Protein AF-A0A7Z7NGF7-F1 (afdb_monomer_lite)

Organism: Xanthomonas campestris pv. phaseoli (NCBI:txid317013)

Radius of gyration: 27.34 Å; chains: 1; bounding box: 105×39×73 Å

Foldseek 3Di:
DVVQLVVCPLQFFDAPQAHHPLQSVQVVCVVVVHDRDDCPDPVDPNDHNHPDHGDRPDDHPDPPRGRDDDDPDDPDDADPPVLVVVLCVDQQLVLQLVQVVVCPVVVVLADDPQLSSLQSLQRLLQQLVDVVRPPHFNHWAADPPQQKIKGWDADVPHNVPIDITIDRSVVSSSDHSRVSSVSSVVSVVVVPDDPPDPPPDPPDDDDDDDDDDD

Structure (mmCIF, N/CA/C/O backbone):
data_AF-A0A7Z7NGF7-F1
#
_entry.id   AF-A0A7Z7NGF7-F1
#
loop_
_atom_site.group_PDB
_atom_site.id
_atom_site.type_symbol
_atom_site.label_atom_id
_atom_site.label_alt_id
_atom_site.label_comp_id
_atom_site.label_asym_id
_atom_site.label_entity_id
_atom_site.label_seq_id
_atom_site.pdbx_PDB_ins_code
_atom_site.Cartn_x
_atom_site.Cartn_y
_atom_site.Cartn_z
_atom_site.occupancy
_atom_site.B_iso_or_equiv
_atom_site.auth_seq_id
_atom_site.auth_comp_id
_atom_site.auth_asym_id
_atom_site.auth_atom_id
_atom_site.pdbx_PDB_model_num
ATOM 1 N N . MET A 1 1 ? -24.576 -11.422 11.015 1.00 80.56 1 MET A N 1
ATOM 2 C CA . MET A 1 1 ? -23.750 -10.385 11.676 1.00 80.56 1 MET A CA 1
ATOM 3 C C . MET A 1 1 ? -22.534 -9.989 10.840 1.00 80.56 1 MET A C 1
ATOM 5 O O . MET A 1 1 ? -22.497 -8.844 10.432 1.00 80.56 1 MET A O 1
ATOM 9 N N . VAL A 1 2 ? -21.603 -10.889 10.480 1.00 84.69 2 VAL A N 1
ATOM 10 C CA . VAL A 1 2 ? -20.389 -10.520 9.699 1.00 84.69 2 VAL A CA 1
ATOM 11 C C . VAL A 1 2 ? -20.699 -9.844 8.356 1.00 84.69 2 VAL A C 1
ATOM 13 O O . VAL A 1 2 ? -20.174 -8.773 8.080 1.00 84.69 2 VAL A O 1
ATOM 16 N N . ALA A 1 3 ? -21.574 -10.429 7.531 1.00 81.50 3 ALA A N 1
ATOM 17 C CA . ALA A 1 3 ? -21.960 -9.828 6.247 1.00 81.50 3 ALA A CA 1
ATOM 18 C C . ALA A 1 3 ? -22.656 -8.464 6.418 1.00 81.50 3 ALA A C 1
ATOM 20 O O . ALA A 1 3 ? -22.447 -7.554 5.625 1.00 81.50 3 ALA A O 1
ATOM 21 N N . ASN A 1 4 ? -23.437 -8.317 7.491 1.00 83.12 4 ASN A N 1
ATOM 22 C CA . ASN A 1 4 ? -24.105 -7.069 7.835 1.00 83.12 4 ASN A CA 1
ATOM 23 C C . ASN A 1 4 ? -23.075 -5.989 8.228 1.00 83.12 4 ASN A C 1
ATOM 25 O O . ASN A 1 4 ? -23.088 -4.905 7.653 1.00 83.12 4 ASN A O 1
ATOM 29 N N . ALA A 1 5 ? -22.121 -6.321 9.101 1.00 83.94 5 ALA A N 1
ATOM 30 C CA . ALA A 1 5 ? -21.023 -5.427 9.460 1.00 83.94 5 ALA A CA 1
ATOM 31 C C . ALA A 1 5 ? -20.218 -4.995 8.223 1.00 83.94 5 ALA A C 1
ATOM 33 O O . ALA A 1 5 ? -20.007 -3.808 8.019 1.00 83.94 5 ALA A O 1
ATOM 34 N N . ARG A 1 6 ? -19.869 -5.943 7.339 1.00 82.56 6 ARG A N 1
ATOM 35 C CA . ARG A 1 6 ? -19.170 -5.648 6.075 1.00 82.56 6 ARG A CA 1
ATOM 36 C C . ARG A 1 6 ? -19.960 -4.726 5.146 1.00 82.56 6 ARG A C 1
ATOM 38 O O . ARG A 1 6 ? -19.364 -3.898 4.483 1.00 82.56 6 ARG A O 1
ATOM 45 N N . SER A 1 7 ? -21.288 -4.844 5.097 1.00 82.94 7 SER A N 1
ATOM 46 C CA . SER A 1 7 ? -22.124 -3.963 4.262 1.00 82.94 7 SER A CA 1
ATOM 47 C C . SER A 1 7 ? -22.203 -2.515 4.760 1.00 82.94 7 SER A C 1
ATOM 49 O O . SER A 1 7 ? -22.640 -1.636 4.022 1.00 82.94 7 SER A O 1
ATOM 51 N N . LYS A 1 8 ? -21.824 -2.280 6.021 1.00 83.50 8 LYS A N 1
ATOM 52 C CA . LYS A 1 8 ? -21.800 -0.965 6.674 1.00 83.50 8 LYS A CA 1
ATOM 53 C C . LYS A 1 8 ? -20.385 -0.399 6.799 1.00 83.50 8 LYS A C 1
ATOM 55 O O . LYS A 1 8 ? -20.232 0.736 7.245 1.00 83.50 8 LYS A O 1
ATOM 60 N N . ASP A 1 9 ? -19.383 -1.197 6.447 1.00 77.50 9 ASP A N 1
ATOM 61 C CA . ASP A 1 9 ? -17.986 -0.794 6.460 1.00 77.50 9 ASP A CA 1
ATOM 62 C C . ASP A 1 9 ? -17.774 0.366 5.482 1.00 77.50 9 ASP A C 1
ATOM 64 O O . ASP A 1 9 ? -18.3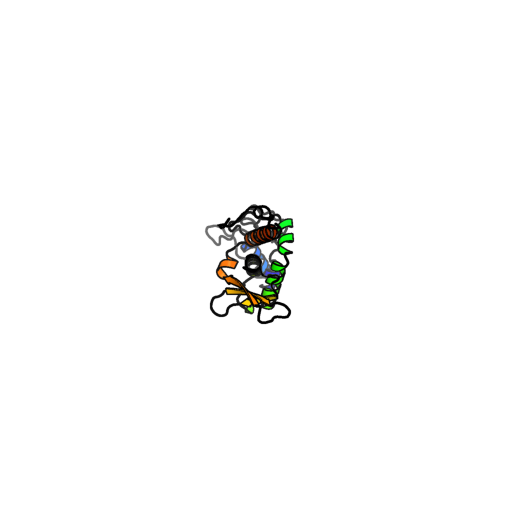51 0.363 4.394 1.00 77.50 9 ASP A O 1
ATOM 68 N N . ASP A 1 10 ? -17.014 1.378 5.904 1.00 73.44 10 ASP A N 1
ATOM 69 C CA . ASP A 1 10 ? -16.693 2.592 5.125 1.00 73.44 10 ASP A CA 1
ATOM 70 C C . ASP A 1 10 ? -17.908 3.372 4.563 1.00 73.44 10 ASP A C 1
ATOM 72 O O . ASP A 1 10 ? -17.780 4.224 3.683 1.00 73.44 10 ASP A O 1
ATOM 76 N N . LYS A 1 11 ? -19.114 3.075 5.066 1.00 81.12 11 LYS A N 1
ATOM 77 C CA . LYS A 1 11 ? -20.367 3.720 4.659 1.00 81.12 11 LYS A CA 1
ATOM 78 C C . LYS A 1 11 ? -20.778 4.857 5.592 1.00 81.12 11 LYS A C 1
ATOM 80 O O . LYS A 1 11 ? -21.449 5.787 5.149 1.00 81.12 11 LYS A O 1
ATOM 85 N N . TYR A 1 12 ? -20.355 4.839 6.851 1.00 84.81 12 TYR A N 1
ATOM 86 C CA . TYR A 1 12 ? -20.777 5.812 7.859 1.00 84.81 12 TYR A CA 1
ATOM 87 C C . TYR A 1 12 ? -19.576 6.566 8.455 1.00 84.81 12 TYR A C 1
ATOM 89 O O . TYR A 1 12 ? -18.654 5.918 8.957 1.00 84.81 12 TYR A O 1
ATOM 97 N N . PRO A 1 13 ? -19.581 7.916 8.466 1.00 83.44 13 PRO A N 1
ATOM 98 C CA . PRO A 1 13 ? -18.491 8.708 9.035 1.00 83.44 13 PRO A CA 1
ATOM 99 C C . PRO A 1 13 ? -18.254 8.401 10.520 1.00 83.44 13 PRO A C 1
ATOM 101 O O . PRO A 1 13 ? -19.202 8.313 11.296 1.00 83.44 13 PRO A O 1
ATOM 104 N N . TYR A 1 14 ? -16.998 8.279 10.945 1.00 82.94 14 TYR A N 1
ATOM 105 C CA . TYR A 1 14 ? -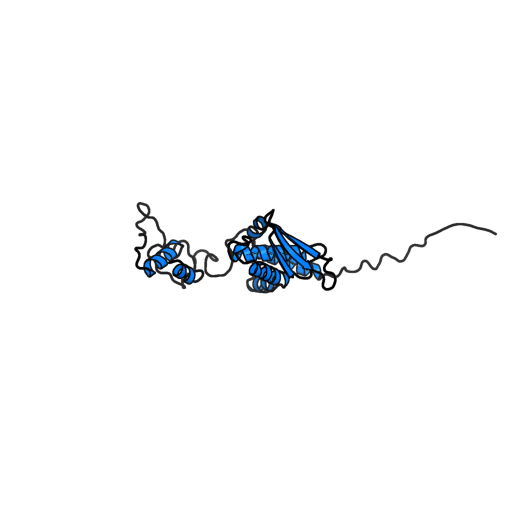16.662 8.057 12.350 1.00 82.94 14 TYR A CA 1
ATOM 106 C C . TYR A 1 14 ? -16.555 9.383 13.107 1.00 82.94 14 TYR A C 1
ATOM 108 O O . TYR A 1 14 ? -15.814 10.283 12.709 1.00 82.94 14 TYR A O 1
ATOM 116 N N . ASP A 1 15 ? -17.216 9.459 14.256 1.00 83.69 15 ASP A N 1
ATOM 117 C CA . ASP A 1 15 ? -17.067 10.514 15.247 1.00 83.69 15 ASP A CA 1
ATOM 118 C C .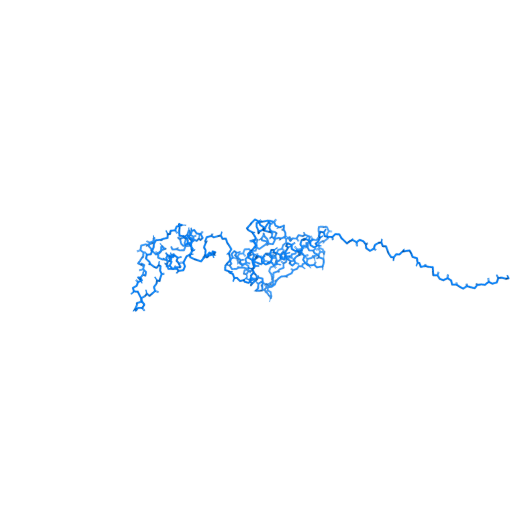 ASP A 1 15 ? -16.903 9.890 16.649 1.00 83.69 15 ASP A C 1
ATOM 120 O O . ASP A 1 15 ? -17.781 9.140 17.088 1.00 83.69 15 ASP A O 1
ATOM 124 N N . PRO A 1 16 ? -15.824 10.199 17.397 1.00 79.38 16 PRO A N 1
ATOM 125 C CA . PRO A 1 16 ? -15.569 9.593 18.706 1.00 79.38 16 PRO A CA 1
ATOM 126 C C . PRO A 1 16 ? -16.711 9.753 19.721 1.00 79.38 16 PRO A C 1
ATOM 128 O O . PRO A 1 16 ? -16.882 8.899 20.594 1.00 79.38 16 PRO A O 1
ATOM 131 N N . LEU A 1 17 ? -17.477 10.842 19.623 1.00 80.69 17 LEU A N 1
ATOM 132 C CA . LEU A 1 17 ? -18.532 11.211 20.561 1.00 80.69 17 LEU A CA 1
ATOM 133 C C . LEU A 1 17 ? -19.925 10.827 20.053 1.00 80.69 17 LEU A C 1
ATOM 135 O O . LEU A 1 17 ? -20.799 10.493 20.857 1.00 80.69 17 LEU A O 1
ATOM 139 N N . LEU A 1 18 ? -20.149 10.908 18.741 1.00 84.94 18 LEU A N 1
ATOM 140 C CA . LEU A 1 18 ? -21.473 10.799 18.134 1.00 84.94 18 LEU A CA 1
ATOM 141 C C . LEU A 1 18 ? -21.718 9.474 17.410 1.00 84.94 18 LEU A C 1
ATOM 143 O O . LEU A 1 18 ? -22.860 9.015 17.439 1.00 84.94 18 LEU A O 1
ATOM 147 N N . GLN A 1 19 ? -20.697 8.884 16.781 1.00 89.50 19 GLN A N 1
ATOM 148 C CA . GLN A 1 19 ? -20.820 7.710 15.912 1.00 89.50 19 GLN A CA 1
ATOM 149 C C . GLN A 1 19 ? -19.500 6.928 15.862 1.00 89.50 19 GLN A C 1
ATOM 151 O O . GLN A 1 19 ? -18.641 7.178 15.020 1.00 89.50 19 GLN A O 1
ATOM 156 N N . ASN A 1 20 ? -19.328 5.977 16.778 1.00 86.12 20 ASN A N 1
ATOM 157 C CA . ASN A 1 20 ? -18.089 5.208 16.921 1.00 86.12 20 ASN A CA 1
ATOM 158 C C . ASN A 1 20 ? -18.346 3.694 16.791 1.00 86.12 20 ASN A C 1
ATOM 160 O O . ASN A 1 20 ? -19.412 3.261 16.344 1.00 86.12 20 ASN A O 1
ATOM 164 N N . SER A 1 21 ? -17.374 2.869 17.191 1.00 88.94 21 SER A N 1
ATOM 165 C CA . SER A 1 21 ? -17.494 1.407 17.130 1.00 88.94 21 SER A CA 1
ATOM 166 C C . SER A 1 21 ? -18.705 0.856 17.889 1.00 88.94 21 SER A C 1
ATOM 168 O O . SER A 1 21 ? -19.253 -0.162 17.475 1.00 88.94 21 SER A O 1
ATOM 170 N N . ASN A 1 22 ? -19.155 1.525 18.956 1.00 90.00 22 ASN A N 1
ATOM 171 C CA . ASN A 1 22 ? -20.349 1.131 19.702 1.00 90.00 22 ASN A CA 1
ATOM 172 C C . ASN A 1 22 ? -21.609 1.329 18.852 1.00 90.00 22 ASN A C 1
ATOM 174 O O . ASN A 1 22 ? -22.417 0.417 18.746 1.00 90.00 22 ASN A O 1
ATOM 178 N N . THR A 1 23 ? -21.742 2.465 18.160 1.00 90.94 23 THR A N 1
ATOM 179 C CA . THR A 1 23 ? -22.883 2.729 17.264 1.00 90.94 23 THR A CA 1
ATOM 180 C C . THR A 1 23 ? -22.954 1.718 16.117 1.00 90.94 23 THR A C 1
ATOM 182 O O . THR A 1 23 ? -24.034 1.245 15.759 1.00 90.94 23 THR A O 1
ATOM 185 N N . LEU A 1 24 ? -21.798 1.346 15.554 1.00 90.75 24 LEU A N 1
ATOM 186 C CA . LEU A 1 24 ? -21.723 0.317 14.518 1.00 90.75 24 LEU A CA 1
ATOM 187 C C . LEU A 1 24 ? -22.125 -1.058 15.067 1.00 90.75 24 LEU A C 1
ATOM 189 O O . LEU A 1 24 ? -22.957 -1.731 14.458 1.00 90.75 24 LEU A O 1
ATOM 193 N N . ALA A 1 25 ? -21.571 -1.468 16.211 1.00 90.38 25 ALA A N 1
ATOM 194 C CA . ALA A 1 25 ? -21.896 -2.743 16.847 1.00 90.38 25 ALA A CA 1
ATOM 195 C C . ALA A 1 25 ? -23.395 -2.850 17.165 1.00 90.38 25 ALA A C 1
ATOM 197 O O . ALA A 1 25 ? -24.026 -3.852 16.827 1.00 90.38 25 ALA A O 1
ATOM 198 N N . ASP A 1 26 ? -23.977 -1.784 17.708 1.00 92.19 26 ASP A N 1
ATOM 199 C CA . ASP A 1 26 ? -25.397 -1.692 18.035 1.00 92.19 26 ASP A CA 1
ATOM 200 C C . ASP A 1 26 ? -26.278 -1.838 16.797 1.00 92.19 26 ASP A C 1
ATOM 202 O O . ASP A 1 26 ? -27.251 -2.587 16.816 1.00 92.19 26 ASP A O 1
ATOM 206 N N . SER A 1 27 ? -25.899 -1.211 15.679 1.00 93.12 27 SER A N 1
ATOM 207 C CA . SER A 1 27 ? -26.625 -1.375 14.414 1.00 93.12 27 SER A CA 1
ATOM 208 C C . SER A 1 27 ? -26.625 -2.829 13.927 1.00 93.12 27 SER A C 1
ATOM 210 O O . SER A 1 27 ? -27.643 -3.333 13.457 1.00 93.12 27 SER A O 1
ATOM 212 N N . VAL A 1 28 ? -25.498 -3.534 14.081 1.00 93.31 28 VAL A N 1
ATOM 213 C CA . VAL A 1 28 ? -25.366 -4.933 13.659 1.00 93.31 28 VAL A CA 1
ATOM 214 C C . VAL A 1 28 ? -26.187 -5.848 14.564 1.00 93.31 28 VAL A C 1
ATOM 216 O O . VAL A 1 28 ? -26.767 -6.806 14.054 1.00 93.31 28 VAL A O 1
ATOM 219 N N . LEU A 1 29 ? -26.242 -5.567 15.872 1.00 92.00 29 LEU A N 1
ATOM 220 C CA . LEU A 1 29 ? -27.066 -6.291 16.846 1.00 92.00 29 LEU A CA 1
ATOM 221 C C . LEU A 1 29 ? -28.559 -6.056 16.602 1.00 92.00 29 LEU A C 1
ATOM 223 O O . LEU A 1 29 ? -29.328 -7.017 16.529 1.00 92.00 29 LEU A O 1
ATOM 227 N N . ARG A 1 30 ? -28.957 -4.799 16.398 1.00 93.12 30 ARG A N 1
ATOM 228 C CA . ARG A 1 30 ? -30.342 -4.406 16.133 1.00 93.12 30 ARG A CA 1
ATOM 229 C C . ARG A 1 30 ? -30.894 -5.082 14.883 1.00 93.12 30 ARG A C 1
ATOM 231 O O . ARG A 1 30 ? -31.992 -5.631 14.918 1.00 93.12 30 ARG A O 1
ATOM 238 N N . ASP A 1 31 ? -30.109 -5.124 13.811 1.00 91.56 31 ASP A N 1
ATOM 239 C CA . ASP A 1 31 ? -30.514 -5.738 12.542 1.00 91.56 31 ASP A CA 1
ATOM 240 C C . ASP A 1 31 ? -30.749 -7.252 12.629 1.00 91.56 31 ASP A C 1
ATOM 242 O O . ASP A 1 31 ? -31.410 -7.829 11.766 1.00 91.56 31 ASP A O 1
ATOM 246 N N . VAL A 1 32 ? -30.200 -7.915 13.650 1.00 92.50 32 VAL A N 1
ATOM 247 C CA . VAL A 1 32 ? -30.434 -9.343 13.916 1.00 92.50 32 VAL A CA 1
ATOM 248 C C . VAL A 1 32 ? -31.377 -9.573 15.101 1.00 92.50 32 VAL A C 1
ATOM 250 O O . VAL A 1 32 ? -31.514 -10.707 15.555 1.00 92.50 32 VAL A O 1
ATOM 253 N N . GLY A 1 33 ? -32.030 -8.518 15.600 1.00 90.81 33 GLY A N 1
ATOM 254 C CA . GLY A 1 33 ? -32.979 -8.584 16.712 1.00 90.81 33 GLY A CA 1
ATOM 255 C C . GLY A 1 33 ? -32.342 -8.897 18.069 1.00 90.81 33 GLY A C 1
ATOM 256 O O . GLY A 1 33 ? -33.034 -9.372 18.967 1.00 90.81 33 GLY A O 1
ATOM 257 N N . LEU A 1 34 ? -31.034 -8.672 18.224 1.00 91.25 34 LEU A N 1
ATOM 258 C CA . LEU A 1 34 ? -30.334 -8.844 19.493 1.00 91.25 34 LEU A CA 1
ATOM 259 C C . LEU A 1 34 ? -30.367 -7.563 20.323 1.00 91.25 34 LEU A C 1
ATOM 261 O O . LEU A 1 34 ? -30.430 -6.454 19.797 1.00 91.25 34 LEU A O 1
ATOM 265 N N . GLN A 1 35 ? -30.309 -7.737 21.642 1.00 88.06 35 GLN A N 1
ATOM 266 C CA . GLN A 1 35 ? -30.315 -6.623 22.578 1.00 88.06 35 GLN A CA 1
ATOM 267 C C . GLN A 1 35 ? -29.005 -5.833 22.499 1.00 88.06 35 GLN A C 1
ATOM 269 O O . GLN A 1 35 ? -27.917 -6.395 22.618 1.00 88.06 35 GLN A O 1
ATOM 274 N N . GLU A 1 36 ? -29.137 -4.522 22.331 1.00 88.25 36 GLU A N 1
ATOM 275 C CA . GLU A 1 36 ? -28.023 -3.579 22.343 1.00 88.25 36 GLU A CA 1
ATOM 276 C C . GLU A 1 36 ? -27.523 -3.352 23.785 1.00 88.25 36 GLU A C 1
ATOM 278 O O . GLU A 1 36 ? -28.335 -3.324 24.724 1.00 88.25 36 GLU A O 1
ATOM 283 N N . PRO A 1 37 ? -26.206 -3.172 23.987 1.00 81.19 37 PRO A N 1
ATOM 284 C CA . PRO A 1 37 ? -25.658 -2.601 25.208 1.00 81.19 37 PRO A CA 1
ATOM 285 C C . PRO A 1 37 ? -26.379 -1.304 25.593 1.00 81.19 37 PRO A C 1
ATOM 287 O O . PRO A 1 37 ? -26.796 -0.517 24.748 1.00 81.19 37 PRO A O 1
ATOM 290 N N . LYS A 1 38 ? -26.536 -1.072 26.896 1.00 79.62 38 LYS A N 1
ATOM 291 C CA . LYS A 1 38 ? -27.072 0.194 27.402 1.00 79.62 38 LYS A CA 1
ATOM 292 C C . LYS A 1 38 ? -25.915 1.117 27.740 1.00 79.62 38 LYS A C 1
ATOM 294 O O . LYS A 1 38 ? -24.953 0.679 28.356 1.00 79.62 38 LYS A O 1
ATOM 299 N N . ASN A 1 39 ? -26.054 2.394 27.403 1.00 78.75 39 ASN A N 1
ATOM 300 C CA . ASN A 1 39 ? -25.223 3.446 27.972 1.00 78.75 39 ASN A CA 1
ATOM 301 C C . ASN A 1 39 ? -25.907 3.994 29.232 1.00 78.75 39 ASN A C 1
ATOM 303 O O . ASN A 1 39 ? -26.691 4.940 29.157 1.00 78.75 39 ASN A O 1
ATOM 307 N N . ASP A 1 40 ? -25.655 3.371 30.380 1.00 83.69 40 ASP A N 1
ATOM 308 C CA . ASP A 1 40 ? -26.227 3.735 31.687 1.00 83.69 40 ASP A CA 1
ATOM 309 C C . ASP A 1 40 ? -25.241 4.521 32.580 1.00 83.69 40 ASP A C 1
ATOM 311 O O . ASP A 1 40 ? -25.488 4.740 33.767 1.00 83.69 40 ASP A O 1
ATOM 315 N N . GLY A 1 41 ? -24.171 5.054 31.977 1.00 76.88 41 GLY A N 1
ATOM 316 C CA . GLY A 1 41 ? -23.287 6.055 32.577 1.00 76.88 41 GLY A CA 1
ATOM 317 C C . GLY A 1 41 ? -22.035 5.489 33.254 1.00 76.88 41 GLY A C 1
ATOM 318 O O . GLY A 1 41 ? -21.709 4.314 33.146 1.00 76.88 41 GLY A O 1
ATOM 319 N N . VAL A 1 42 ? -21.294 6.363 33.946 1.00 71.12 42 VAL A N 1
ATOM 320 C CA . VAL A 1 42 ? -19.954 6.059 34.504 1.00 71.12 42 VAL A CA 1
ATOM 321 C C . VAL A 1 42 ? -19.990 5.009 35.624 1.00 71.12 42 VAL A C 1
ATOM 323 O O . VAL A 1 42 ? -19.000 4.325 35.858 1.00 71.12 42 VAL A O 1
ATOM 326 N N . LEU A 1 43 ? -21.125 4.869 36.313 1.00 80.50 43 LEU A N 1
ATOM 327 C CA . LEU A 1 43 ? -21.329 3.860 37.360 1.00 80.50 43 LEU A CA 1
ATOM 328 C C . LEU A 1 43 ? -21.888 2.530 36.814 1.00 80.50 43 LEU A C 1
ATOM 330 O O . LEU A 1 43 ? -22.113 1.610 37.598 1.00 80.50 43 LEU A O 1
ATOM 334 N N . GLY A 1 44 ? -22.113 2.435 35.499 1.00 79.75 44 GLY A N 1
ATOM 335 C CA . GLY A 1 44 ? -22.592 1.244 34.800 1.00 79.75 44 GLY A CA 1
ATOM 336 C C . GLY A 1 44 ? -21.713 0.888 33.593 1.00 79.75 44 GLY A C 1
ATOM 337 O O . GLY A 1 44 ? -20.487 1.002 33.627 1.00 79.75 44 GLY A O 1
ATOM 338 N N . HIS A 1 45 ? -22.335 0.436 32.513 1.00 77.56 45 HIS A N 1
ATOM 339 C CA . HIS A 1 45 ? -21.737 0.221 31.205 1.00 77.56 45 HIS A CA 1
ATOM 340 C C . HIS A 1 45 ? -21.600 1.551 30.460 1.00 77.56 45 HIS A C 1
ATOM 342 O O . HIS A 1 45 ? -22.474 2.002 29.716 1.00 77.56 45 HIS A O 1
ATOM 348 N N . TRP A 1 46 ? -20.449 2.190 30.649 1.00 76.56 46 TRP A N 1
ATOM 349 C CA . TRP A 1 46 ? -20.106 3.379 29.889 1.00 76.56 46 TRP A CA 1
ATOM 350 C C . TRP A 1 46 ? -19.816 3.017 28.427 1.00 76.56 46 TRP A C 1
ATOM 352 O O . TRP A 1 46 ? -18.738 2.532 28.084 1.00 76.56 46 TRP A O 1
ATOM 362 N N . ALA A 1 47 ? -20.804 3.256 27.567 1.00 81.44 47 ALA A N 1
ATOM 363 C CA . ALA A 1 47 ? -20.748 2.981 26.137 1.00 81.44 47 ALA A CA 1
ATOM 364 C C . ALA A 1 47 ? -21.130 4.252 25.359 1.00 81.44 47 ALA A C 1
ATOM 366 O O . ALA A 1 47 ? -22.264 4.390 24.889 1.00 81.44 47 ALA A O 1
ATOM 367 N N . PRO A 1 48 ? -20.222 5.240 25.244 1.00 79.12 48 PRO A N 1
ATOM 368 C CA . PRO A 1 48 ? -20.512 6.461 24.502 1.00 79.12 48 PRO A CA 1
ATOM 369 C C . PRO A 1 48 ? -20.906 6.132 23.057 1.00 79.12 48 PRO A C 1
ATOM 371 O O . PRO A 1 48 ? -20.331 5.235 22.439 1.00 79.12 48 PRO A O 1
ATOM 374 N N . ALA A 1 49 ? -21.896 6.866 22.547 1.00 83.62 49 ALA A N 1
ATOM 375 C CA . ALA A 1 49 ? -22.542 6.673 21.244 1.00 83.62 49 ALA A CA 1
ATOM 376 C C . ALA A 1 49 ? -23.355 5.369 21.054 1.00 83.62 49 ALA A C 1
ATOM 378 O O . ALA A 1 49 ? -23.925 5.169 19.979 1.00 83.62 49 ALA A O 1
ATOM 379 N N . SER A 1 50 ? -23.482 4.528 22.085 1.00 86.38 50 SER A N 1
ATOM 380 C CA . SER A 1 50 ? -24.384 3.369 22.066 1.00 86.38 50 SER A CA 1
ATOM 381 C C . SER A 1 50 ? -25.867 3.788 22.079 1.00 86.38 50 SER A C 1
ATOM 383 O O . SER A 1 50 ? -26.219 4.854 22.596 1.00 86.38 50 SER A O 1
ATOM 385 N N . GLY A 1 51 ? -26.732 2.982 21.458 1.00 85.12 51 GLY A N 1
ATOM 386 C CA . GLY A 1 51 ? -28.169 3.210 21.278 1.00 85.12 51 GLY A CA 1
ATOM 387 C C . GLY A 1 51 ? -28.524 4.206 20.169 1.00 85.12 51 GLY A C 1
ATOM 388 O O . GLY A 1 51 ? -29.699 4.486 19.931 1.00 85.12 51 GLY A O 1
ATOM 389 N N . ARG A 1 52 ? -27.529 4.762 19.472 1.00 87.94 52 ARG A N 1
ATOM 390 C CA . ARG A 1 52 ? -27.745 5.695 18.357 1.00 87.94 52 ARG A CA 1
ATOM 391 C C . ARG A 1 52 ? -28.044 4.950 17.054 1.00 87.94 52 ARG A C 1
ATOM 393 O O . ARG A 1 52 ? -27.894 3.734 16.958 1.00 87.94 52 ARG A O 1
ATOM 400 N N . GLN A 1 53 ? -28.543 5.674 16.058 1.00 89.94 53 GLN A N 1
ATOM 401 C CA . GLN A 1 53 ? -28.677 5.172 14.689 1.00 89.94 53 GLN A CA 1
ATOM 402 C C . GLN A 1 53 ? -27.464 5.610 13.878 1.00 89.94 53 GLN A C 1
ATOM 404 O O . GLN A 1 53 ? -26.949 6.703 14.103 1.00 89.94 53 GLN A O 1
ATOM 409 N N . LEU A 1 54 ? -27.025 4.748 12.959 1.00 90.06 54 LEU A N 1
ATOM 410 C CA . LEU A 1 54 ? -26.012 5.121 11.985 1.00 90.06 54 LEU A CA 1
ATOM 411 C C . LEU A 1 54 ? -26.583 6.174 11.032 1.00 90.06 54 LEU A C 1
ATOM 413 O O . LEU A 1 54 ? -27.654 5.978 10.458 1.00 90.06 54 LEU A O 1
ATOM 417 N N . ASP A 1 55 ? -25.851 7.265 10.866 1.00 87.19 55 ASP A N 1
ATOM 418 C CA . ASP A 1 55 ? -26.231 8.424 10.073 1.00 87.19 55 ASP A CA 1
ATOM 419 C C . ASP A 1 55 ? -25.060 8.829 9.166 1.00 87.19 55 ASP A C 1
ATOM 421 O O . ASP A 1 55 ? -23.934 9.066 9.610 1.00 87.19 55 ASP A O 1
ATOM 425 N N . GLU A 1 56 ? -25.326 8.854 7.861 1.00 84.00 56 GLU A N 1
ATOM 426 C CA . GLU A 1 56 ? -24.347 9.201 6.824 1.00 84.00 56 GLU A CA 1
ATOM 427 C C . GLU A 1 56 ? -24.031 10.707 6.816 1.00 84.00 56 GLU A C 1
ATOM 429 O O . GLU A 1 56 ? -23.004 11.117 6.283 1.00 84.00 56 GLU A O 1
ATOM 434 N N . SER A 1 57 ? -24.890 11.537 7.421 1.00 84.31 57 SER A N 1
ATOM 435 C CA . SER A 1 57 ? -24.769 12.999 7.444 1.00 84.31 57 SER A CA 1
ATOM 436 C C . SER A 1 57 ? -23.925 13.549 8.599 1.00 84.31 57 SER A C 1
ATOM 438 O O . SER A 1 57 ? -23.696 14.762 8.672 1.00 84.31 57 SER A O 1
ATOM 440 N N . VAL A 1 58 ? -23.442 12.678 9.494 1.00 81.50 58 VAL A N 1
ATOM 441 C CA . VAL A 1 58 ? -22.585 13.066 10.621 1.00 81.50 58 VAL A CA 1
ATOM 442 C C . VAL A 1 58 ? -21.321 13.738 10.098 1.00 81.50 58 VAL A C 1
ATOM 444 O O . VAL A 1 58 ? -20.559 13.155 9.330 1.00 81.50 58 VAL A O 1
ATOM 447 N N . GLN A 1 59 ? -21.082 14.964 10.560 1.00 78.31 59 GLN A N 1
ATOM 448 C CA . GLN A 1 59 ? -19.836 15.689 10.334 1.00 78.31 59 GLN A CA 1
ATOM 449 C C . GLN A 1 59 ? -18.893 15.402 11.508 1.00 78.31 59 GLN A C 1
ATOM 451 O O . GLN A 1 59 ? -19.198 15.824 12.626 1.00 78.31 59 GLN A O 1
ATOM 456 N N . PRO A 1 60 ? -17.776 14.685 11.292 1.00 70.75 60 PRO A N 1
ATOM 457 C CA . PRO A 1 60 ? -16.845 14.359 12.363 1.00 70.75 60 PRO A CA 1
ATOM 458 C C . PRO A 1 60 ? -16.264 15.617 13.012 1.00 70.75 60 PRO A C 1
ATOM 460 O O . PRO A 1 60 ? -15.746 16.498 12.325 1.00 70.75 60 PRO A O 1
ATOM 463 N N . ALA A 1 61 ? -16.272 15.669 14.344 1.00 67.94 61 ALA A N 1
ATOM 464 C CA . ALA A 1 61 ? -15.617 16.719 15.121 1.00 67.94 61 ALA A CA 1
ATOM 465 C C . ALA A 1 61 ? -14.096 16.742 14.895 1.00 67.94 61 ALA A C 1
ATOM 467 O O . ALA A 1 61 ? -13.457 17.782 15.050 1.00 67.94 61 ALA A O 1
ATOM 468 N N . VAL A 1 62 ? -13.518 15.597 14.514 1.00 62.97 62 VAL A N 1
ATOM 469 C CA . VAL A 1 62 ? -12.118 15.477 14.105 1.00 62.97 62 VAL A CA 1
ATOM 470 C C . VAL A 1 62 ? -12.066 15.154 12.606 1.00 62.97 62 VAL A C 1
ATOM 472 O O . VAL A 1 62 ? -12.450 14.049 12.212 1.00 62.97 62 VAL A O 1
ATOM 475 N N . PRO A 1 63 ? -11.595 16.086 11.756 1.00 56.19 63 PRO A N 1
ATOM 476 C CA . PRO A 1 63 ? -11.449 15.848 10.323 1.00 56.19 63 PRO A CA 1
ATOM 477 C C . PRO A 1 63 ? -10.533 14.650 10.029 1.00 56.19 63 PRO A C 1
ATOM 479 O O . PRO A 1 63 ? -9.483 14.503 10.651 1.00 56.19 63 PRO A O 1
ATOM 482 N N . GLY A 1 64 ? -10.919 13.809 9.064 1.00 56.19 64 GLY A N 1
ATOM 483 C CA . GLY A 1 64 ? -10.118 12.663 8.609 1.00 56.19 64 GLY A CA 1
ATOM 484 C C . GLY A 1 64 ? -10.352 11.346 9.356 1.00 56.19 64 GLY A C 1
ATOM 485 O O . GLY A 1 64 ? -9.707 10.354 9.034 1.00 56.19 64 GLY A O 1
ATOM 486 N N . LEU A 1 65 ? -11.279 11.297 10.322 1.00 58.81 65 LEU A N 1
ATOM 487 C CA . LEU A 1 65 ? -11.582 10.050 11.030 1.00 58.81 65 LEU A CA 1
ATOM 488 C C . LEU A 1 65 ? -12.603 9.132 10.331 1.00 58.81 65 LEU A C 1
ATOM 490 O O . LEU A 1 65 ? -12.732 7.998 10.777 1.00 58.81 65 LEU A O 1
ATOM 494 N N . GLY A 1 66 ? -13.274 9.524 9.236 1.00 51.25 66 GLY A N 1
ATOM 495 C CA . GLY A 1 66 ? -14.253 8.643 8.574 1.00 51.25 66 GLY A CA 1
ATOM 496 C C . GLY A 1 66 ? -14.592 8.922 7.104 1.00 51.25 66 GLY A C 1
ATOM 497 O O . GLY A 1 66 ? -14.414 10.040 6.625 1.00 51.25 66 GLY A O 1
ATOM 498 N N . ASN A 1 67 ? -15.096 7.849 6.469 1.00 52.12 67 ASN A N 1
ATOM 499 C CA . ASN A 1 67 ? -15.443 7.562 5.065 1.00 52.12 67 ASN A CA 1
ATOM 500 C C . ASN A 1 67 ? -14.412 7.944 3.995 1.00 52.12 67 ASN A C 1
ATOM 502 O O . ASN A 1 67 ? -14.428 9.038 3.433 1.00 52.12 67 ASN A O 1
ATOM 506 N N . SER A 1 68 ? -13.542 6.971 3.709 1.00 56.75 68 SER A N 1
ATOM 507 C CA . SER A 1 68 ? -12.605 6.883 2.584 1.00 56.75 68 SER A CA 1
ATOM 508 C C . SER A 1 68 ? -11.923 8.184 2.150 1.00 56.75 68 SER A C 1
ATOM 510 O O . SER A 1 68 ? -12.255 8.784 1.127 1.00 56.75 68 SER A O 1
ATOM 512 N N . GLY A 1 69 ? -10.871 8.568 2.873 1.00 48.94 69 GLY A N 1
ATOM 513 C CA . GLY A 1 69 ? -9.966 9.609 2.401 1.00 48.94 69 GLY A CA 1
ATOM 514 C C . GLY A 1 69 ? -8.801 9.905 3.334 1.00 48.94 69 GLY A C 1
ATOM 515 O O . GLY A 1 69 ? -8.681 11.032 3.788 1.00 48.94 69 GLY A O 1
ATOM 516 N N . ARG A 1 70 ? -7.908 8.926 3.535 1.00 43.16 70 ARG A N 1
ATOM 517 C CA . ARG A 1 70 ? -6.583 9.038 4.188 1.00 43.16 70 ARG A CA 1
ATOM 518 C C . ARG A 1 70 ? -6.519 8.921 5.712 1.00 43.16 70 ARG A C 1
ATOM 520 O O . ARG A 1 70 ? -6.854 9.823 6.459 1.00 43.16 70 ARG A O 1
ATOM 527 N N . ALA A 1 71 ? -5.892 7.803 6.076 1.00 38.81 71 ALA A N 1
ATOM 528 C CA . ALA A 1 71 ? -4.857 7.636 7.087 1.00 38.81 71 ALA A CA 1
ATOM 529 C C . ALA A 1 71 ? -5.117 8.208 8.488 1.00 38.81 71 ALA A C 1
ATOM 531 O O . ALA A 1 71 ? -4.936 9.390 8.759 1.00 38.81 71 ALA A O 1
ATOM 532 N N . PHE A 1 72 ? -5.273 7.271 9.425 1.00 39.19 72 PHE A N 1
ATOM 533 C CA . PHE A 1 72 ? -4.569 7.326 10.702 1.00 39.19 72 PHE A CA 1
ATOM 534 C C . PHE A 1 72 ? -3.166 7.914 10.482 1.00 39.19 72 PHE A C 1
ATOM 536 O O . PHE A 1 72 ? -2.321 7.284 9.838 1.00 39.19 72 PHE A O 1
ATOM 543 N N . SER A 1 73 ? -2.952 9.141 10.956 1.00 40.47 73 SER A N 1
ATOM 544 C CA . SER A 1 73 ? -1.691 9.869 10.843 1.00 40.47 73 SER A CA 1
ATOM 545 C C . SER A 1 73 ? -0.577 9.131 11.579 1.00 40.47 73 SER A C 1
ATOM 547 O O . SER A 1 73 ? -0.303 9.380 12.749 1.00 40.47 73 SER A O 1
ATOM 549 N N . ALA A 1 74 ? 0.095 8.234 10.867 1.00 42.62 74 ALA A N 1
ATOM 550 C CA . ALA A 1 74 ? 1.470 7.867 11.139 1.00 42.62 74 ALA A CA 1
ATOM 551 C C . ALA A 1 74 ? 2.361 8.783 10.280 1.00 42.62 74 ALA A C 1
ATOM 553 O O . ALA A 1 74 ? 2.582 8.527 9.105 1.00 42.62 74 ALA A O 1
ATOM 554 N N . GLY A 1 75 ? 2.805 9.902 10.857 1.00 39.41 75 GLY A N 1
ATOM 555 C CA . GLY A 1 75 ? 4.107 10.517 10.561 1.00 39.41 75 GLY A CA 1
ATOM 556 C C . GLY A 1 75 ? 4.380 11.256 9.238 1.00 39.41 75 GLY A C 1
ATOM 557 O O . GLY A 1 75 ? 5.498 11.742 9.105 1.00 39.41 75 GLY A O 1
ATOM 558 N N . GLY A 1 76 ? 3.445 11.399 8.292 1.00 50.59 76 GLY A N 1
ATOM 559 C CA . GLY A 1 76 ? 3.698 12.106 7.019 1.00 50.59 76 GLY A CA 1
ATOM 560 C C . GLY A 1 76 ? 2.610 13.114 6.643 1.00 50.59 76 GLY A C 1
ATOM 561 O O . GLY A 1 76 ? 1.435 12.888 6.931 1.00 50.59 76 GLY A O 1
ATOM 562 N N . ALA A 1 77 ? 2.985 14.225 5.996 1.00 56.00 77 ALA A N 1
ATOM 563 C CA . ALA A 1 77 ? 2.015 15.177 5.453 1.00 56.00 77 ALA A CA 1
ATOM 564 C C . ALA A 1 77 ? 1.109 14.470 4.421 1.00 56.00 77 ALA A C 1
ATOM 566 O O . ALA A 1 77 ? 1.620 13.735 3.570 1.00 56.00 77 ALA A O 1
ATOM 567 N N . PRO A 1 78 ? -0.222 14.647 4.478 1.00 59.97 78 PRO A N 1
ATOM 568 C CA . PRO A 1 78 ? -1.111 14.059 3.486 1.00 59.97 78 PRO A CA 1
ATOM 569 C C . PRO A 1 78 ? -0.789 14.636 2.099 1.00 59.97 78 PRO A C 1
ATOM 571 O O . PRO A 1 78 ? -0.703 15.847 1.939 1.00 59.97 78 PRO A O 1
ATOM 574 N N . LEU A 1 79 ? -0.635 13.767 1.092 1.00 66.44 79 LEU A N 1
ATOM 575 C CA . LEU A 1 79 ? -0.504 14.174 -0.319 1.00 66.44 79 LEU A CA 1
ATOM 576 C C . LEU A 1 79 ? -1.762 14.929 -0.796 1.00 66.44 79 LEU A C 1
ATOM 578 O O . LEU A 1 79 ? -2.802 14.841 -0.161 1.00 66.44 79 LEU A O 1
ATOM 582 N N . ASP A 1 80 ? -1.782 15.569 -1.955 1.00 77.44 80 ASP A N 1
ATOM 583 C CA . ASP A 1 80 ? -3.073 16.005 -2.512 1.00 77.44 80 ASP A CA 1
ATOM 584 C C . ASP A 1 80 ? -3.853 14.794 -3.074 1.00 77.44 80 ASP A C 1
ATOM 586 O O . ASP A 1 80 ? -3.228 13.888 -3.636 1.00 77.44 80 ASP A O 1
ATOM 590 N N . PRO A 1 81 ? -5.196 14.705 -2.957 1.00 73.88 81 PRO A N 1
ATOM 591 C CA . PRO A 1 81 ? -5.964 13.547 -3.443 1.00 73.88 81 PRO A CA 1
ATOM 592 C C . PRO A 1 81 ? -5.770 13.258 -4.936 1.00 73.88 81 PRO A C 1
ATOM 594 O O . PRO A 1 81 ? -5.649 12.103 -5.342 1.00 73.88 81 PRO A O 1
ATOM 597 N N . GLN A 1 82 ? -5.679 14.308 -5.757 1.00 75.94 82 GLN A N 1
ATOM 598 C CA . GLN A 1 82 ? -5.392 14.174 -7.187 1.00 75.94 82 GLN A CA 1
ATOM 599 C C . GLN A 1 82 ? -3.964 13.687 -7.452 1.00 75.94 82 GLN A C 1
ATOM 601 O O . GLN A 1 82 ? -3.742 12.919 -8.386 1.00 75.94 82 GLN A O 1
ATOM 606 N N . GLN A 1 83 ? -3.001 14.119 -6.639 1.00 77.88 83 GLN A N 1
ATOM 607 C CA . GLN A 1 83 ? -1.613 13.684 -6.752 1.00 77.88 83 GLN A CA 1
ATOM 608 C C . GLN A 1 83 ? -1.478 12.216 -6.348 1.00 77.88 83 GLN A C 1
ATOM 610 O O . GLN A 1 83 ? -0.890 11.431 -7.078 1.00 77.88 83 GLN A O 1
ATOM 615 N N . GLU A 1 84 ? -2.103 11.802 -5.248 1.00 80.19 84 GLU A N 1
ATOM 616 C CA . GLU A 1 84 ? -2.108 10.401 -4.826 1.00 80.19 84 GLU A CA 1
ATOM 617 C C . GLU A 1 84 ? -2.788 9.490 -5.855 1.00 80.19 84 GLU A C 1
ATOM 619 O O . GLU A 1 84 ? -2.267 8.414 -6.130 1.00 80.19 84 GLU A O 1
ATOM 624 N N . ALA A 1 85 ? -3.896 9.915 -6.476 1.00 81.75 85 ALA A N 1
ATOM 625 C CA . ALA A 1 85 ? -4.521 9.161 -7.566 1.00 81.75 85 ALA A CA 1
ATOM 626 C C . ALA A 1 85 ? -3.559 8.966 -8.751 1.00 81.75 85 ALA A C 1
ATOM 628 O O . ALA A 1 85 ? -3.403 7.849 -9.237 1.00 81.75 85 ALA A O 1
ATOM 629 N N . ARG A 1 86 ? -2.839 10.023 -9.153 1.00 84.06 86 ARG A N 1
ATOM 630 C CA . ARG A 1 86 ? -1.816 9.948 -10.212 1.00 84.06 86 ARG A CA 1
ATOM 631 C C . ARG A 1 86 ? -0.643 9.044 -9.837 1.00 84.06 86 ARG A C 1
ATOM 633 O O . ARG A 1 86 ? -0.131 8.333 -10.691 1.00 84.06 86 ARG A O 1
ATOM 640 N N . LEU A 1 87 ? -0.214 9.060 -8.578 1.00 83.75 87 LEU A N 1
ATOM 641 C CA . LEU A 1 87 ? 0.885 8.213 -8.106 1.00 83.75 87 LEU A CA 1
ATOM 642 C C . LEU A 1 87 ? 0.465 6.750 -7.953 1.00 83.75 87 LEU A C 1
ATOM 644 O O . LEU A 1 87 ? 1.263 5.857 -8.216 1.00 83.75 87 LEU A O 1
ATOM 648 N N . ARG A 1 88 ? -0.799 6.488 -7.606 1.00 86.44 88 ARG A N 1
ATOM 649 C CA . ARG A 1 88 ? -1.390 5.146 -7.696 1.00 86.44 88 ARG A CA 1
ATOM 650 C C . ARG A 1 88 ? -1.524 4.657 -9.141 1.00 86.44 88 ARG A C 1
ATOM 652 O O . ARG A 1 88 ? -1.635 3.454 -9.365 1.00 86.44 88 ARG A O 1
ATOM 659 N N . ASP A 1 89 ? -1.503 5.562 -10.115 1.00 89.62 89 ASP A N 1
ATOM 660 C CA . ASP A 1 89 ? -1.490 5.209 -11.531 1.00 89.62 89 ASP A CA 1
ATOM 661 C C . ASP A 1 89 ? -0.104 4.823 -12.072 1.00 89.62 89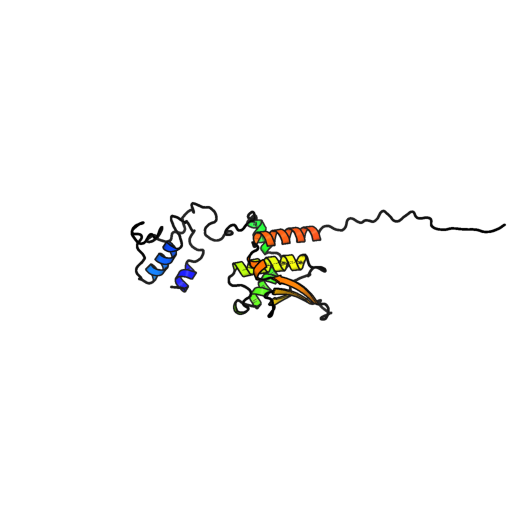 ASP A C 1
ATOM 663 O O . ASP A 1 89 ? -0.029 4.360 -13.214 1.00 89.62 89 ASP A O 1
ATOM 667 N N . ASP A 1 90 ? 0.959 4.940 -11.264 1.00 92.62 90 ASP A N 1
ATOM 668 C CA . ASP A 1 90 ? 2.322 4.551 -11.637 1.00 92.62 90 ASP A CA 1
ATOM 669 C C . ASP A 1 90 ? 2.406 3.062 -12.050 1.00 92.62 90 ASP A C 1
ATOM 671 O O . ASP A 1 90 ? 1.830 2.191 -11.381 1.00 92.62 90 ASP A O 1
ATOM 675 N N . PRO A 1 91 ? 3.117 2.739 -13.150 1.00 94.31 91 PRO A N 1
ATOM 676 C CA . PRO A 1 91 ? 3.183 1.376 -13.666 1.00 94.31 91 PRO A CA 1
ATOM 677 C C . PRO A 1 91 ? 3.831 0.389 -12.689 1.00 94.31 91 PRO A C 1
ATOM 679 O O . PRO A 1 91 ? 3.301 -0.709 -12.528 1.00 94.31 91 PRO A O 1
ATOM 682 N N . LEU A 1 92 ? 4.916 0.761 -11.997 1.00 94.94 92 LEU A N 1
ATOM 683 C CA . LEU A 1 92 ? 5.585 -0.131 -11.043 1.00 94.94 92 LEU A CA 1
ATOM 684 C C . LEU A 1 92 ? 4.684 -0.399 -9.837 1.00 94.94 92 LEU A C 1
ATOM 686 O O . LEU A 1 92 ? 4.599 -1.533 -9.369 1.00 94.94 92 LEU A O 1
ATOM 690 N N . PHE A 1 93 ? 3.957 0.617 -9.367 1.00 95.88 93 PHE A N 1
ATOM 691 C CA . PHE A 1 93 ? 2.989 0.445 -8.284 1.00 95.88 93 PHE A CA 1
ATOM 692 C C . PHE A 1 93 ? 1.842 -0.497 -8.676 1.00 95.88 93 PHE A C 1
ATOM 694 O O . PHE A 1 93 ? 1.544 -1.448 -7.949 1.00 95.88 93 PHE A O 1
ATOM 701 N N . LYS A 1 94 ? 1.236 -0.295 -9.853 1.00 95.88 94 LYS A N 1
ATOM 702 C CA . LYS A 1 94 ? 0.172 -1.170 -10.375 1.00 95.88 94 LYS A CA 1
ATOM 703 C C . LYS A 1 94 ? 0.638 -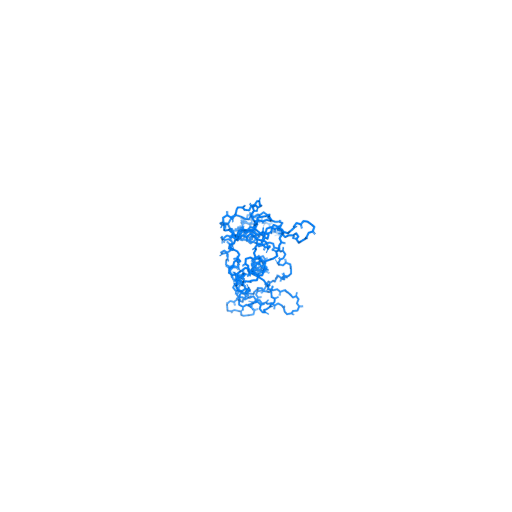2.607 -10.570 1.00 95.88 94 LYS A C 1
ATOM 705 O O . LYS A 1 94 ? -0.086 -3.541 -10.235 1.00 95.88 94 LYS A O 1
ATOM 710 N N . GLN A 1 95 ? 1.843 -2.790 -11.094 1.00 96.62 95 GLN A N 1
ATOM 711 C CA . GLN A 1 95 ? 2.430 -4.109 -11.300 1.00 96.62 95 GLN A CA 1
ATOM 712 C C . GLN A 1 95 ? 2.721 -4.819 -9.973 1.00 96.62 95 GLN A C 1
ATOM 714 O O . GLN A 1 95 ? 2.407 -6.001 -9.833 1.00 96.62 95 GLN A O 1
ATOM 719 N N . ALA A 1 96 ? 3.237 -4.101 -8.971 1.00 96.38 96 ALA A N 1
ATOM 720 C CA . ALA A 1 96 ? 3.422 -4.644 -7.628 1.00 96.38 96 ALA A CA 1
ATOM 721 C C . ALA A 1 96 ? 2.085 -5.064 -6.993 1.00 96.38 96 ALA A C 1
ATOM 723 O O . ALA A 1 96 ? 1.992 -6.164 -6.448 1.00 96.38 96 ALA A O 1
ATOM 724 N N . LEU A 1 97 ? 1.040 -4.235 -7.111 1.00 95.50 97 LEU A N 1
ATOM 725 C CA . LEU A 1 97 ? -0.310 -4.578 -6.652 1.00 95.50 97 LEU A CA 1
ATOM 726 C C . LEU A 1 97 ? -0.843 -5.833 -7.343 1.00 95.50 97 LEU A C 1
ATOM 728 O O . LEU A 1 97 ? -1.272 -6.760 -6.664 1.00 95.50 97 LEU A O 1
ATOM 732 N N . ALA A 1 98 ? -0.751 -5.898 -8.672 1.00 95.00 98 ALA A N 1
ATOM 733 C CA . ALA A 1 98 ? -1.196 -7.056 -9.439 1.00 95.00 98 ALA A CA 1
ATOM 734 C C . ALA A 1 98 ? -0.427 -8.333 -9.060 1.00 95.00 98 ALA A C 1
ATOM 736 O O . ALA A 1 98 ? -1.007 -9.417 -9.010 1.00 95.00 98 ALA A O 1
ATOM 737 N N . GLY A 1 99 ? 0.872 -8.225 -8.772 1.00 93.81 99 GLY A N 1
ATOM 738 C CA . GLY A 1 99 ? 1.676 -9.339 -8.273 1.00 93.81 99 GLY A CA 1
ATOM 739 C C . GLY A 1 99 ? 1.221 -9.820 -6.894 1.00 93.81 99 GLY A C 1
ATOM 740 O O . GLY A 1 99 ? 1.041 -11.018 -6.696 1.00 93.81 99 GLY A O 1
ATOM 741 N N . LEU A 1 100 ? 0.964 -8.900 -5.960 1.00 92.88 100 LEU A N 1
ATOM 742 C CA . LEU A 1 100 ? 0.425 -9.230 -4.635 1.00 92.88 100 LEU A CA 1
ATOM 743 C C . LEU A 1 100 ? -1.003 -9.800 -4.707 1.00 92.88 100 LEU A C 1
ATOM 745 O O . LEU A 1 100 ? -1.351 -10.684 -3.925 1.00 92.88 100 LEU A O 1
ATOM 749 N N . ASP A 1 101 ? -1.822 -9.343 -5.653 1.00 91.69 101 ASP A N 1
ATOM 750 C CA . ASP A 1 101 ? -3.162 -9.888 -5.893 1.00 91.69 101 ASP A CA 1
ATOM 751 C C . ASP A 1 101 ? -3.111 -11.332 -6.395 1.00 91.69 101 ASP A C 1
ATOM 753 O O . ASP A 1 101 ? -3.881 -12.168 -5.928 1.00 91.69 101 ASP A O 1
ATOM 757 N N . LYS A 1 102 ? -2.162 -11.659 -7.282 1.00 91.19 102 LYS A N 1
ATOM 758 C CA . LYS A 1 102 ? -1.949 -13.037 -7.758 1.00 91.19 102 LYS A CA 1
ATOM 759 C C . LYS A 1 102 ? -1.527 -13.996 -6.645 1.00 91.19 102 LYS A C 1
ATOM 761 O O . LYS A 1 102 ? -1.878 -15.169 -6.709 1.00 91.19 102 LYS A O 1
ATOM 766 N N . LEU A 1 103 ? -0.780 -13.516 -5.648 1.00 87.75 103 LEU A N 1
ATOM 767 C CA . LEU A 1 103 ? -0.409 -14.322 -4.479 1.00 87.75 103 LEU A CA 1
ATOM 768 C C . LEU A 1 103 ? -1.615 -14.640 -3.590 1.00 87.75 103 LEU A C 1
ATOM 770 O O . LEU A 1 103 ? -1.660 -15.700 -2.968 1.00 87.75 103 LEU A O 1
ATOM 774 N N . GLY A 1 104 ? -2.581 -13.723 -3.533 1.00 79.75 104 GLY A N 1
ATOM 775 C CA . GLY A 1 104 ? -3.741 -13.826 -2.661 1.00 79.75 104 GLY A CA 1
ATOM 776 C C . GLY A 1 104 ? -3.409 -13.688 -1.164 1.00 79.75 104 GLY A C 1
ATOM 777 O O . GLY A 1 104 ? -2.243 -13.638 -0.760 1.00 79.75 104 GLY A O 1
ATOM 778 N N . PRO A 1 105 ? -4.444 -13.621 -0.310 1.00 74.44 105 PRO A N 1
ATOM 779 C CA . PRO A 1 105 ? -4.279 -13.479 1.138 1.00 74.44 105 PRO A CA 1
ATOM 780 C C . PRO A 1 105 ? -3.641 -14.717 1.792 1.00 74.44 105 PRO A C 1
ATOM 782 O O . PRO A 1 105 ? -2.958 -14.594 2.809 1.00 74.44 105 PRO A O 1
ATOM 785 N N . ASP A 1 106 ? -3.796 -15.898 1.184 1.00 76.69 106 ASP A N 1
ATOM 786 C CA . ASP A 1 106 ? -3.279 -17.171 1.706 1.00 76.69 106 ASP A CA 1
ATOM 787 C C . ASP A 1 106 ? -1.743 -17.241 1.711 1.00 76.69 106 ASP A C 1
ATOM 789 O O . ASP A 1 106 ? -1.152 -18.018 2.460 1.00 76.69 106 ASP A O 1
ATOM 793 N N . ALA A 1 107 ? -1.074 -16.384 0.932 1.00 78.81 107 ALA A N 1
ATOM 794 C CA . ALA A 1 107 ? 0.382 -16.279 0.920 1.00 78.81 107 ALA A CA 1
ATOM 795 C C . ALA A 1 107 ? 0.967 -15.657 2.207 1.00 78.81 107 ALA A C 1
ATOM 797 O O . ALA A 1 107 ? 2.187 -15.641 2.382 1.00 78.81 107 ALA A O 1
ATOM 798 N N . GLY A 1 108 ? 0.136 -15.103 3.101 1.00 79.75 108 GLY A N 1
ATOM 799 C CA . GLY A 1 108 ? 0.582 -14.538 4.383 1.00 79.75 108 GLY A CA 1
ATOM 800 C C . GLY A 1 108 ? 1.496 -13.311 4.246 1.00 79.75 108 GLY A C 1
ATOM 801 O O . GLY A 1 108 ? 2.290 -13.008 5.147 1.00 79.75 108 GLY A O 1
ATOM 802 N N . VAL A 1 109 ? 1.427 -12.625 3.100 1.00 84.56 109 VAL A N 1
ATOM 803 C CA . VAL A 1 109 ? 2.236 -11.437 2.788 1.00 84.56 109 VAL A CA 1
ATOM 804 C C . VAL A 1 109 ? 1.601 -10.163 3.340 1.00 84.56 109 VAL A C 1
ATOM 806 O O . VAL A 1 109 ? 2.309 -9.326 3.891 1.00 84.56 109 VAL A O 1
ATOM 809 N N . TYR A 1 110 ? 0.279 -10.041 3.236 1.00 85.19 110 TYR A N 1
ATOM 810 C CA . TYR A 1 110 ? -0.515 -8.918 3.734 1.00 85.19 110 TYR A CA 1
ATOM 811 C C . TYR A 1 110 ? -1.750 -9.441 4.472 1.00 85.19 110 TYR A C 1
ATOM 813 O O . TYR A 1 110 ? -2.256 -10.515 4.151 1.00 85.19 110 TYR A O 1
ATOM 821 N N . THR A 1 111 ? -2.238 -8.687 5.460 1.00 82.12 111 THR A N 1
ATOM 822 C CA . THR A 1 111 ? -3.413 -9.087 6.261 1.00 82.12 111 THR A CA 1
ATOM 823 C C . THR A 1 111 ? -4.696 -8.376 5.845 1.00 82.12 111 THR A C 1
ATOM 825 O O . THR A 1 111 ? -5.798 -8.845 6.116 1.00 82.12 111 THR A O 1
ATOM 828 N N . ASN A 1 112 ? -4.555 -7.234 5.177 1.00 82.69 112 ASN A N 1
ATOM 829 C CA . ASN A 1 112 ? -5.646 -6.381 4.742 1.00 82.69 112 ASN A CA 1
ATOM 830 C C . ASN A 1 112 ? -5.226 -5.591 3.488 1.00 82.69 112 ASN A C 1
ATOM 832 O O . ASN A 1 112 ? -4.064 -5.616 3.070 1.00 82.69 112 ASN A O 1
ATOM 836 N N . GLN A 1 113 ? -6.183 -4.884 2.889 1.00 83.62 113 GLN A N 1
ATOM 837 C CA . GLN A 1 113 ? -5.960 -4.089 1.680 1.00 83.62 113 GLN A CA 1
ATOM 838 C C . GLN A 1 113 ? -4.922 -2.972 1.887 1.00 83.62 113 GLN A C 1
ATOM 840 O O . GLN A 1 113 ? -4.114 -2.707 1.000 1.00 83.62 113 GLN A O 1
ATOM 845 N N . GLN A 1 114 ? -4.898 -2.350 3.066 1.00 83.00 114 GLN A N 1
ATOM 846 C CA . GLN A 1 114 ? -3.971 -1.264 3.376 1.00 83.00 114 GLN A CA 1
ATOM 847 C C . GLN A 1 114 ? -2.518 -1.754 3.448 1.00 83.00 114 GLN A C 1
ATOM 849 O O . GLN A 1 114 ? -1.622 -1.108 2.906 1.00 83.00 114 GLN A O 1
ATOM 854 N N . ASP A 1 115 ? -2.274 -2.911 4.062 1.00 86.56 115 ASP A N 1
ATOM 855 C CA . ASP A 1 115 ? -0.958 -3.555 4.092 1.00 86.56 115 ASP A CA 1
ATOM 856 C C . ASP A 1 115 ? -0.485 -3.895 2.681 1.00 86.56 115 ASP A C 1
ATOM 858 O O . ASP A 1 115 ? 0.670 -3.644 2.338 1.00 86.56 115 ASP A O 1
ATOM 862 N N . LYS A 1 116 ? -1.391 -4.409 1.841 1.00 88.69 116 LYS A N 1
ATOM 863 C CA . LYS A 1 116 ? -1.099 -4.726 0.440 1.00 88.69 116 LYS A CA 1
ATOM 864 C C . LYS A 1 116 ? -0.606 -3.494 -0.313 1.00 88.69 116 LYS A C 1
ATOM 866 O O . LYS A 1 116 ? 0.430 -3.551 -0.970 1.00 88.69 116 LYS A O 1
ATOM 871 N N . GLU A 1 117 ? -1.304 -2.369 -0.180 1.00 90.44 117 GLU A N 1
ATOM 872 C CA . GLU A 1 117 ? -0.912 -1.114 -0.826 1.00 90.44 117 GLU A CA 1
ATOM 873 C C . GLU A 1 117 ? 0.415 -0.574 -0.290 1.00 90.44 117 GLU A C 1
ATOM 875 O O . GLU A 1 117 ? 1.264 -0.148 -1.072 1.00 90.44 117 GLU A O 1
ATOM 880 N N . ARG A 1 118 ? 0.647 -0.632 1.026 1.00 91.81 118 ARG A N 1
ATOM 881 C CA . ARG A 1 118 ? 1.922 -0.208 1.628 1.00 91.81 118 ARG A CA 1
ATOM 882 C C . ARG A 1 118 ? 3.100 -1.033 1.113 1.00 91.81 118 ARG A C 1
ATOM 884 O O . ARG A 1 118 ? 4.120 -0.456 0.732 1.00 91.81 118 ARG A O 1
ATOM 891 N N . ILE A 1 119 ? 2.941 -2.356 1.044 1.00 93.31 119 ILE A N 1
ATOM 892 C CA . ILE A 1 119 ? 3.950 -3.276 0.503 1.00 93.31 119 ILE A CA 1
ATOM 893 C C . ILE A 1 119 ? 4.174 -3.010 -0.989 1.00 93.31 119 ILE A C 1
ATOM 895 O O . ILE A 1 119 ? 5.324 -2.927 -1.416 1.00 93.31 119 ILE A O 1
ATOM 899 N N . ALA A 1 120 ? 3.111 -2.807 -1.774 1.00 95.38 120 ALA A N 1
ATOM 900 C CA . ALA A 1 120 ? 3.225 -2.458 -3.190 1.00 95.38 120 ALA A CA 1
ATOM 901 C C . ALA A 1 120 ? 3.988 -1.142 -3.401 1.00 95.38 120 ALA A C 1
ATOM 903 O O . ALA A 1 120 ? 4.875 -1.069 -4.250 1.00 95.38 120 ALA A O 1
ATOM 904 N N . GLY A 1 121 ? 3.693 -0.122 -2.588 1.00 94.81 121 GLY A N 1
ATOM 905 C CA . GLY A 1 121 ? 4.400 1.157 -2.601 1.00 94.81 121 GLY A CA 1
ATOM 906 C C . GLY A 1 121 ? 5.889 0.989 -2.310 1.00 94.81 121 GLY A C 1
ATOM 907 O O . GLY A 1 121 ? 6.724 1.504 -3.050 1.00 94.81 121 GLY A O 1
ATOM 908 N N . ALA A 1 122 ? 6.232 0.219 -1.276 1.00 95.25 122 ALA A N 1
ATOM 909 C CA . ALA A 1 122 ? 7.623 -0.061 -0.933 1.00 95.25 122 ALA A CA 1
ATOM 910 C C . ALA A 1 122 ? 8.351 -0.832 -2.052 1.00 95.25 122 ALA A C 1
ATOM 912 O O . ALA A 1 122 ? 9.484 -0.492 -2.394 1.00 95.25 122 ALA A O 1
ATOM 913 N N . LEU A 1 123 ? 7.700 -1.834 -2.656 1.00 96.12 123 LEU A N 1
ATOM 914 C CA . LEU A 1 123 ? 8.249 -2.596 -3.783 1.00 96.12 123 LEU A CA 1
ATOM 915 C C . LEU A 1 123 ? 8.509 -1.707 -4.999 1.00 96.12 123 LEU A C 1
ATOM 917 O O . LEU A 1 123 ? 9.576 -1.812 -5.597 1.00 96.12 123 LEU A O 1
ATOM 921 N N . ALA A 1 124 ? 7.578 -0.816 -5.344 1.00 96.00 124 ALA A N 1
ATOM 922 C CA . ALA A 1 124 ? 7.733 0.103 -6.469 1.00 96.00 124 ALA A CA 1
ATOM 923 C C . ALA A 1 124 ? 8.924 1.055 -6.268 1.00 96.00 124 ALA A C 1
ATOM 925 O O . ALA A 1 124 ? 9.747 1.221 -7.171 1.00 96.00 124 ALA A O 1
ATOM 926 N N . VAL A 1 125 ? 9.076 1.614 -5.061 1.00 94.81 125 VAL A N 1
ATOM 927 C CA . VAL A 1 125 ? 10.238 2.443 -4.700 1.00 94.81 125 VAL A CA 1
ATOM 928 C C . VAL A 1 125 ? 11.536 1.647 -4.834 1.00 94.81 125 VAL A C 1
ATOM 930 O O . VAL A 1 125 ? 12.471 2.103 -5.489 1.00 94.81 125 VAL A O 1
ATOM 933 N N . GLN A 1 126 ? 11.602 0.444 -4.259 1.00 94.38 126 GLN A N 1
ATOM 934 C CA . GLN A 1 126 ? 12.805 -0.389 -4.326 1.00 94.38 126 GLN A CA 1
ATOM 935 C C . GLN A 1 126 ? 13.123 -0.865 -5.746 1.00 94.38 126 GLN A C 1
ATOM 937 O O . GLN A 1 126 ? 14.292 -0.986 -6.099 1.00 94.38 126 GLN A O 1
ATOM 942 N N . ALA A 1 127 ? 12.112 -1.113 -6.579 1.00 95.31 127 ALA A N 1
ATOM 943 C CA . ALA A 1 127 ? 12.288 -1.467 -7.985 1.00 95.31 127 ALA A CA 1
ATOM 944 C C . ALA A 1 127 ? 12.921 -0.310 -8.762 1.00 95.31 127 ALA A C 1
ATOM 946 O O . ALA A 1 127 ? 13.871 -0.518 -9.519 1.00 95.31 127 ALA A O 1
ATOM 947 N N . LYS A 1 128 ? 12.455 0.917 -8.504 1.00 93.69 128 LYS A N 1
ATOM 948 C CA . LYS A 1 128 ? 12.980 2.130 -9.131 1.00 93.69 128 LYS A CA 1
ATOM 949 C C . LYS A 1 128 ? 14.394 2.483 -8.670 1.00 93.69 128 LYS A C 1
ATOM 951 O O . LYS A 1 128 ? 15.200 2.928 -9.481 1.00 93.69 128 LYS A O 1
ATOM 956 N N . LEU A 1 129 ? 14.690 2.304 -7.383 1.00 91.81 129 LEU A N 1
ATOM 957 C CA . LEU A 1 129 ? 15.992 2.629 -6.788 1.00 91.81 129 LEU A CA 1
ATOM 958 C C . LEU A 1 129 ? 17.041 1.519 -6.950 1.00 91.81 129 LEU A C 1
ATOM 960 O O . LEU A 1 129 ? 18.213 1.749 -6.639 1.00 91.81 129 LEU A O 1
ATOM 964 N N . ASN A 1 130 ? 16.644 0.332 -7.422 1.00 92.12 130 ASN A N 1
ATOM 965 C CA . ASN A 1 130 ? 17.564 -0.776 -7.647 1.00 92.12 130 ASN A CA 1
ATOM 966 C C . ASN A 1 130 ? 18.693 -0.377 -8.608 1.00 92.12 130 ASN A C 1
ATOM 968 O O . ASN A 1 130 ? 18.554 0.533 -9.428 1.00 92.12 130 ASN A O 1
ATOM 972 N N . ARG A 1 131 ? 19.829 -1.075 -8.531 1.00 88.62 131 ARG A N 1
ATOM 973 C CA . ARG A 1 131 ? 20.944 -0.877 -9.464 1.00 88.62 131 ARG A CA 1
ATOM 974 C C . ARG A 1 131 ? 21.342 -2.209 -10.104 1.00 88.62 131 ARG A C 1
ATOM 976 O O . ARG A 1 131 ? 21.983 -3.012 -9.428 1.00 88.62 131 ARG A O 1
ATOM 983 N N . PRO A 1 132 ? 20.994 -2.440 -11.384 1.00 87.06 132 PRO A N 1
ATOM 984 C CA . PRO A 1 132 ? 20.220 -1.558 -12.275 1.00 87.06 132 PRO A CA 1
ATOM 985 C C . PRO A 1 132 ? 18.730 -1.455 -11.875 1.00 87.06 132 PRO A C 1
ATOM 987 O O . PRO A 1 132 ? 18.207 -2.388 -11.261 1.00 87.06 132 PRO A O 1
ATOM 990 N N . PRO A 1 133 ? 18.034 -0.347 -12.203 1.00 90.38 133 PRO A N 1
ATOM 991 C CA . PRO A 1 133 ? 16.610 -0.205 -11.906 1.00 90.38 133 PRO A CA 1
ATOM 992 C C . PRO A 1 133 ? 15.806 -1.269 -12.654 1.00 90.38 133 PRO A C 1
ATOM 994 O O . PRO A 1 133 ? 16.154 -1.637 -13.778 1.00 90.38 133 PRO A O 1
ATOM 997 N N . LEU A 1 134 ? 14.733 -1.763 -12.039 1.00 93.88 134 LEU A N 1
ATOM 998 C CA . LEU A 1 134 ? 13.832 -2.704 -12.702 1.00 93.88 134 LEU A CA 1
ATOM 999 C C . LEU A 1 134 ? 12.987 -1.930 -13.730 1.00 93.88 134 LEU A C 1
ATOM 1001 O O . LEU A 1 134 ? 12.323 -0.966 -13.340 1.00 93.88 134 LEU A O 1
ATOM 1005 N N . PRO A 1 135 ? 12.979 -2.331 -15.017 1.00 92.06 135 PRO A N 1
ATOM 1006 C CA . PRO A 1 135 ? 12.131 -1.695 -16.027 1.00 92.06 135 PRO A CA 1
ATOM 1007 C C . PRO A 1 135 ? 10.637 -1.850 -15.721 1.00 92.06 135 PRO A C 1
ATOM 1009 O O . PRO A 1 135 ? 9.848 -0.942 -15.968 1.00 92.06 135 PRO A O 1
ATOM 1012 N N . GLU A 1 136 ? 10.268 -3.001 -15.166 1.00 94.75 136 GLU A N 1
ATOM 1013 C CA . GLU A 1 136 ? 8.918 -3.359 -14.746 1.00 94.75 136 GLU A CA 1
ATOM 1014 C C . GLU A 1 136 ? 8.979 -4.421 -13.638 1.00 94.75 136 GLU A C 1
ATOM 1016 O O . GLU A 1 136 ? 10.020 -5.040 -13.408 1.00 94.75 136 GLU A O 1
ATOM 1021 N N . ILE A 1 137 ? 7.853 -4.660 -12.969 1.00 96.50 137 ILE A N 1
ATOM 1022 C CA . ILE A 1 137 ? 7.685 -5.775 -12.033 1.00 96.50 137 ILE A CA 1
ATOM 1023 C C . ILE A 1 137 ? 6.828 -6.840 -12.719 1.00 96.50 137 ILE A C 1
ATOM 1025 O O . ILE A 1 137 ? 5.622 -6.672 -12.881 1.00 96.50 137 ILE A O 1
ATOM 1029 N N . GLN A 1 138 ? 7.442 -7.950 -13.124 1.00 95.06 138 GLN A N 1
ATOM 1030 C CA . GLN A 1 138 ? 6.723 -9.041 -13.793 1.00 95.06 138 GLN A CA 1
ATOM 1031 C C . GLN A 1 138 ? 6.067 -9.982 -12.781 1.00 95.06 138 GLN A C 1
ATOM 1033 O O . GLN A 1 138 ? 4.921 -10.406 -12.953 1.00 95.06 138 GLN A O 1
ATOM 1038 N N . GLU A 1 139 ? 6.795 -10.301 -11.712 1.00 93.69 139 GLU A N 1
ATOM 1039 C CA . GLU A 1 139 ? 6.357 -11.255 -10.700 1.00 93.69 139 GLU A CA 1
ATOM 1040 C C . GLU A 1 139 ? 6.771 -10.798 -9.300 1.00 93.69 139 GLU A C 1
ATOM 1042 O O . GLU A 1 139 ? 7.874 -10.275 -9.094 1.00 93.69 139 GLU A O 1
ATOM 1047 N N . VAL A 1 140 ? 5.865 -11.014 -8.344 1.00 95.62 140 VAL A N 1
ATOM 1048 C CA . VAL A 1 140 ? 6.085 -10.771 -6.920 1.00 95.62 140 VAL A CA 1
ATOM 1049 C C . VAL A 1 140 ? 6.112 -12.116 -6.209 1.00 95.62 140 VAL A C 1
ATOM 1051 O O . VAL A 1 140 ? 5.148 -12.872 -6.284 1.00 95.62 140 VAL A O 1
ATOM 1054 N N . VAL A 1 141 ? 7.212 -12.416 -5.521 1.00 93.94 141 VAL A N 1
ATOM 1055 C CA . VAL A 1 141 ? 7.448 -13.725 -4.902 1.00 93.94 141 VAL A CA 1
ATOM 1056 C C . VAL A 1 141 ? 7.720 -13.550 -3.409 1.00 93.94 141 VAL A C 1
ATOM 1058 O O . VAL A 1 141 ? 8.647 -12.822 -3.042 1.00 93.94 141 VAL A O 1
ATOM 1061 N N . PRO A 1 142 ? 6.962 -14.206 -2.516 1.00 92.50 142 PRO A N 1
ATOM 1062 C CA . PRO A 1 142 ? 7.260 -14.191 -1.095 1.00 92.50 142 PRO A CA 1
ATOM 1063 C C . PRO A 1 142 ? 8.457 -15.089 -0.782 1.00 92.50 142 PRO A C 1
ATOM 1065 O O . PRO A 1 142 ? 8.603 -16.195 -1.302 1.00 92.50 142 PRO A O 1
ATOM 1068 N N . SER A 1 143 ? 9.306 -14.627 0.125 1.00 88.56 143 SER A N 1
ATOM 1069 C CA . SER A 1 143 ? 10.355 -15.437 0.719 1.00 88.56 143 SER A CA 1
ATOM 1070 C C . SER A 1 143 ? 9.763 -16.408 1.731 1.00 88.56 143 SER A C 1
ATOM 1072 O O . SER A 1 143 ? 9.061 -16.000 2.657 1.00 88.56 143 SER A O 1
ATOM 1074 N N . GLN A 1 144 ? 10.113 -17.686 1.613 1.00 81.50 144 GLN A N 1
ATOM 1075 C CA . GLN A 1 144 ? 9.684 -18.709 2.570 1.00 81.50 144 GLN A CA 1
ATOM 1076 C C . GLN A 1 144 ? 10.488 -18.682 3.881 1.00 81.50 144 GLN A C 1
ATOM 1078 O O . GLN A 1 144 ? 10.095 -19.326 4.848 1.00 81.50 144 GLN A O 1
ATOM 1083 N N . THR A 1 145 ? 11.615 -17.962 3.930 1.00 78.50 145 THR A N 1
ATOM 1084 C CA . THR A 1 145 ? 12.601 -18.097 5.018 1.00 78.50 145 THR A CA 1
ATOM 1085 C C . THR A 1 145 ? 12.729 -16.876 5.920 1.00 78.50 145 THR A C 1
ATOM 1087 O O . THR A 1 145 ? 13.073 -17.030 7.087 1.00 78.50 145 THR A O 1
ATOM 1090 N N . ASN A 1 146 ? 12.485 -15.668 5.411 1.00 78.75 146 ASN A N 1
ATOM 1091 C CA . ASN A 1 146 ? 12.804 -14.434 6.141 1.00 78.75 146 ASN A CA 1
ATOM 1092 C C . ASN A 1 146 ? 11.725 -13.347 6.058 1.00 78.75 146 ASN A C 1
ATOM 1094 O O . ASN A 1 146 ? 11.974 -12.219 6.456 1.00 78.75 146 ASN A O 1
ATOM 1098 N N . GLY A 1 147 ? 10.536 -13.661 5.536 1.00 81.56 147 GLY A N 1
ATOM 1099 C CA . GLY A 1 147 ? 9.436 -12.695 5.459 1.00 81.56 147 GLY A CA 1
ATOM 1100 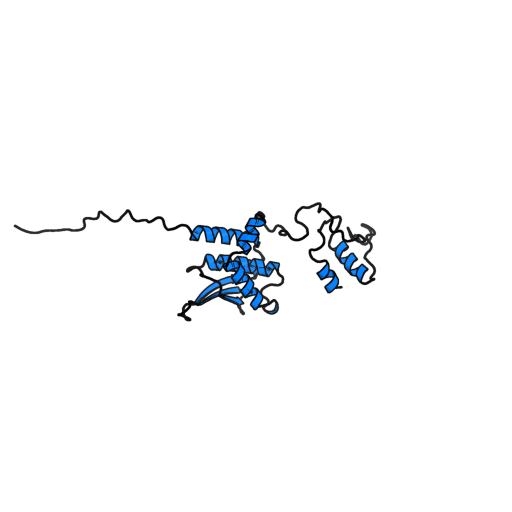C C . GLY A 1 147 ? 9.622 -11.582 4.422 1.00 81.56 147 GLY A C 1
ATOM 1101 O O . GLY A 1 147 ? 8.750 -10.721 4.314 1.00 81.56 147 GLY A O 1
ATOM 1102 N N . ASN A 1 148 ? 10.696 -11.609 3.629 1.00 92.12 148 ASN A N 1
ATOM 1103 C CA . ASN A 1 148 ? 10.868 -10.676 2.523 1.00 92.12 148 ASN A CA 1
ATOM 1104 C C . ASN A 1 148 ? 9.880 -10.958 1.392 1.00 92.12 148 ASN A C 1
ATOM 1106 O O . ASN A 1 148 ? 9.433 -12.086 1.190 1.00 92.12 148 ASN A O 1
ATOM 1110 N N . VAL A 1 149 ? 9.605 -9.932 0.602 1.00 94.00 149 VAL A N 1
ATOM 1111 C CA . VAL A 1 149 ? 8.858 -10.025 -0.649 1.00 94.00 149 VAL A CA 1
ATOM 1112 C C . VAL A 1 149 ? 9.760 -9.524 -1.762 1.00 94.00 149 VAL A C 1
ATOM 1114 O O . VAL A 1 149 ? 10.349 -8.449 -1.648 1.00 94.00 149 VAL A O 1
ATOM 1117 N N . PHE A 1 150 ? 9.890 -10.310 -2.824 1.00 95.56 150 PHE A N 1
ATOM 1118 C CA . PHE A 1 150 ? 10.727 -9.998 -3.972 1.00 95.56 150 PHE A CA 1
ATOM 1119 C C . PHE A 1 150 ? 9.882 -9.483 -5.127 1.00 95.56 150 PHE A C 1
ATOM 1121 O O . PHE A 1 150 ? 8.856 -10.077 -5.439 1.00 95.56 150 PHE A O 1
ATOM 1128 N N . ALA A 1 151 ? 10.351 -8.436 -5.795 1.00 96.44 151 ALA A N 1
ATOM 1129 C CA . ALA A 1 151 ? 9.896 -8.068 -7.131 1.00 96.44 151 ALA A CA 1
ATOM 1130 C C . ALA A 1 151 ? 10.962 -8.494 -8.140 1.00 96.44 151 ALA A C 1
ATOM 1132 O O . ALA A 1 151 ? 12.157 -8.288 -7.906 1.00 96.44 151 ALA A O 1
ATOM 1133 N N . THR A 1 152 ? 10.532 -9.101 -9.243 1.00 95.56 152 THR A N 1
ATOM 1134 C CA . THR A 1 152 ? 11.435 -9.682 -10.239 1.00 95.56 152 THR A CA 1
ATOM 1135 C C . THR A 1 152 ? 11.117 -9.213 -11.654 1.00 95.56 152 THR A C 1
ATOM 1137 O O . THR A 1 152 ? 9.963 -8.957 -12.006 1.00 95.56 152 THR A O 1
ATOM 1140 N N . TYR A 1 153 ? 12.172 -9.118 -12.455 1.00 94.50 153 TYR A N 1
ATOM 1141 C CA . TYR A 1 153 ? 12.149 -8.835 -13.881 1.00 94.50 153 TYR A CA 1
ATOM 1142 C C . TYR A 1 153 ? 13.083 -9.820 -14.580 1.00 94.50 153 TYR A C 1
ATOM 1144 O O . TYR A 1 153 ? 14.254 -9.930 -14.211 1.00 94.50 153 TYR A O 1
ATOM 1152 N N . LYS A 1 154 ? 12.570 -10.523 -15.588 1.00 93.12 154 LYS A N 1
ATOM 1153 C CA . LYS A 1 154 ? 13.366 -11.377 -16.473 1.00 93.12 154 LYS A CA 1
ATOM 1154 C C . LYS A 1 154 ? 13.522 -10.673 -17.806 1.00 93.12 154 LYS A C 1
ATOM 1156 O O . LYS A 1 154 ? 12.526 -10.241 -18.386 1.00 93.12 154 LYS A O 1
ATOM 1161 N N . ASN A 1 155 ? 14.754 -10.553 -18.284 1.00 87.25 155 ASN A N 1
ATOM 1162 C CA . ASN A 1 155 ? 15.014 -9.883 -19.546 1.00 87.25 155 ASN A CA 1
ATOM 1163 C C . ASN A 1 155 ? 14.451 -10.700 -20.728 1.00 87.25 155 ASN A C 1
ATOM 1165 O O . ASN A 1 155 ? 14.847 -11.858 -20.903 1.00 87.25 155 ASN A O 1
ATOM 1169 N N . PRO A 1 156 ? 13.553 -10.137 -21.560 1.00 85.44 156 PRO A N 1
ATOM 1170 C CA . PRO A 1 156 ? 13.054 -10.828 -22.741 1.00 85.44 156 PRO A CA 1
ATOM 1171 C C . PRO A 1 156 ? 14.202 -11.230 -23.673 1.00 85.44 156 PRO A C 1
ATOM 1173 O O . PRO A 1 156 ? 14.938 -10.389 -24.183 1.00 85.44 156 PRO A O 1
ATOM 1176 N N . GLY A 1 157 ? 14.353 -12.534 -23.907 1.00 84.06 157 GLY A N 1
ATOM 1177 C CA . GLY A 1 157 ? 15.420 -13.080 -24.749 1.00 84.06 157 GLY A CA 1
ATOM 1178 C C . GLY A 1 157 ? 16.700 -13.466 -24.002 1.00 84.06 157 GLY A C 1
ATOM 1179 O O . GLY A 1 157 ? 17.618 -13.987 -24.633 1.00 84.06 157 GLY A O 1
ATOM 1180 N N . ASN A 1 158 ? 16.762 -13.276 -22.679 1.00 86.50 158 ASN A N 1
ATOM 1181 C CA . ASN A 1 158 ? 17.808 -13.847 -21.833 1.00 86.50 158 ASN A CA 1
ATOM 1182 C C . ASN A 1 158 ? 17.270 -14.207 -20.439 1.00 86.50 158 ASN A C 1
ATOM 1184 O O . ASN A 1 158 ? 17.388 -13.432 -19.493 1.00 86.50 158 ASN A O 1
ATOM 1188 N N . ASP A 1 159 ? 16.743 -15.424 -20.295 1.00 79.12 159 ASP A N 1
ATOM 1189 C CA . ASP A 1 159 ? 16.143 -15.906 -19.041 1.00 79.12 159 ASP A CA 1
ATOM 1190 C C . ASP A 1 159 ? 17.128 -15.979 -17.858 1.00 79.12 159 ASP A C 1
ATOM 1192 O O . ASP A 1 159 ? 16.703 -16.038 -16.702 1.00 79.12 159 ASP A O 1
ATOM 1196 N N . MET A 1 160 ? 18.440 -15.968 -18.126 1.00 84.81 160 MET A N 1
ATOM 1197 C CA . MET A 1 160 ? 19.479 -15.942 -17.091 1.00 84.81 160 MET A CA 1
ATOM 1198 C C . MET A 1 160 ? 19.707 -14.538 -16.515 1.00 84.81 160 MET A C 1
ATOM 1200 O O . MET A 1 160 ? 20.273 -14.409 -15.429 1.00 84.81 160 MET A O 1
ATOM 1204 N N . ASP A 1 161 ? 19.276 -13.492 -17.223 1.00 88.31 161 ASP A N 1
ATOM 1205 C CA . ASP A 1 161 ? 19.354 -12.104 -16.773 1.00 88.31 161 ASP A CA 1
ATOM 1206 C C . ASP A 1 161 ? 18.111 -11.756 -15.943 1.00 88.31 161 ASP A C 1
ATOM 1208 O O . ASP A 1 161 ? 17.088 -11.267 -16.435 1.00 88.31 161 ASP A O 1
ATOM 1212 N N . LEU A 1 162 ? 18.205 -12.102 -14.658 1.00 90.75 162 LEU A N 1
ATOM 1213 C CA . LEU A 1 162 ? 17.179 -11.875 -13.651 1.00 90.75 162 LEU A CA 1
ATOM 1214 C C . LEU A 1 162 ? 17.562 -10.681 -12.776 1.00 90.75 162 LEU A C 1
ATOM 1216 O O . LEU A 1 162 ? 18.466 -10.765 -11.939 1.00 90.75 162 LEU A O 1
ATOM 1220 N N . LEU A 1 163 ? 16.793 -9.602 -12.884 1.00 93.75 163 LEU A N 1
ATOM 1221 C CA . LEU A 1 163 ? 16.835 -8.512 -11.920 1.00 93.75 163 LEU A CA 1
ATOM 1222 C C . LEU A 1 163 ? 15.831 -8.792 -10.809 1.00 93.75 163 LEU A C 1
ATOM 1224 O O . LEU A 1 163 ? 14.673 -9.135 -11.053 1.00 93.75 163 LEU A O 1
ATOM 1228 N N . ARG A 1 164 ? 16.273 -8.626 -9.564 1.00 93.88 164 ARG A N 1
ATOM 1229 C CA . ARG A 1 164 ? 15.399 -8.727 -8.400 1.00 93.88 164 ARG A CA 1
ATOM 1230 C C . ARG A 1 164 ? 15.689 -7.622 -7.409 1.00 93.88 164 ARG A C 1
ATOM 1232 O O . ARG A 1 164 ? 16.842 -7.261 -7.189 1.00 93.88 164 ARG A O 1
ATOM 1239 N N . THR A 1 165 ? 14.639 -7.173 -6.751 1.00 94.88 165 THR A N 1
ATOM 1240 C CA . THR A 1 165 ? 14.720 -6.342 -5.555 1.00 94.88 165 THR A CA 1
ATOM 1241 C C . THR A 1 165 ? 13.850 -6.951 -4.463 1.00 94.88 165 THR A C 1
ATOM 1243 O O . THR A 1 165 ? 13.064 -7.863 -4.734 1.00 94.88 165 THR A O 1
ATOM 1246 N N . HIS A 1 166 ? 14.004 -6.493 -3.226 1.00 94.44 166 HIS A N 1
ATOM 1247 C CA . HIS A 1 166 ? 13.228 -7.004 -2.105 1.00 94.44 166 HIS A CA 1
ATOM 1248 C C . HIS A 1 166 ? 12.835 -5.913 -1.121 1.00 94.44 166 HIS A C 1
ATOM 1250 O O . HIS A 1 166 ? 13.510 -4.895 -0.986 1.00 94.44 166 HIS A O 1
ATOM 1256 N N . VAL A 1 167 ? 11.758 -6.186 -0.395 1.00 93.94 167 VAL A N 1
ATOM 1257 C CA . VAL A 1 167 ? 11.352 -5.448 0.800 1.00 93.94 167 VAL A CA 1
ATOM 1258 C C . VAL A 1 167 ? 11.125 -6.429 1.938 1.00 93.94 167 VAL A C 1
ATOM 1260 O O . VAL A 1 167 ? 10.680 -7.555 1.712 1.00 93.94 167 VAL A O 1
ATOM 1263 N N . ASP A 1 168 ? 11.399 -5.996 3.161 1.00 92.62 168 ASP A N 1
ATOM 1264 C CA . ASP A 1 168 ? 10.903 -6.680 4.352 1.00 92.62 168 ASP A CA 1
ATOM 1265 C C . ASP A 1 168 ? 9.421 -6.321 4.533 1.00 92.62 168 ASP A C 1
ATOM 1267 O O . ASP A 1 168 ? 9.063 -5.139 4.551 1.00 92.62 168 ASP A O 1
ATOM 1271 N N . LYS A 1 169 ? 8.539 -7.325 4.640 1.00 88.25 169 LYS A N 1
ATOM 1272 C CA . LYS A 1 169 ? 7.097 -7.067 4.765 1.00 88.25 169 LYS A CA 1
ATOM 1273 C C . LYS A 1 169 ? 6.741 -6.342 6.065 1.00 88.25 169 LYS A C 1
ATOM 1275 O O . LYS A 1 169 ? 5.852 -5.498 6.057 1.00 88.25 169 LYS A O 1
ATOM 1280 N N . GLY A 1 170 ? 7.427 -6.654 7.165 1.00 87.25 170 GLY A N 1
ATOM 1281 C CA . GLY A 1 170 ? 7.204 -6.062 8.482 1.00 87.25 170 GLY A CA 1
ATOM 1282 C C . GLY A 1 170 ? 7.629 -4.598 8.542 1.00 87.25 170 GLY A C 1
ATOM 1283 O O . GLY A 1 170 ? 6.966 -3.799 9.199 1.00 87.25 170 GLY A O 1
ATOM 1284 N N . GLU A 1 171 ? 8.680 -4.222 7.819 1.00 87.88 171 GLU A N 1
ATOM 1285 C CA . GLU A 1 171 ? 9.075 -2.820 7.658 1.00 87.88 171 GLU A CA 1
ATOM 1286 C C . GLU A 1 171 ? 8.179 -2.082 6.662 1.00 87.88 171 GLU A C 1
ATOM 1288 O O . GLU A 1 171 ? 7.793 -0.938 6.903 1.00 87.88 171 GLU A O 1
ATOM 1293 N N . ALA A 1 172 ? 7.780 -2.737 5.570 1.00 88.12 172 ALA A N 1
ATOM 1294 C CA . ALA A 1 172 ? 6.945 -2.120 4.546 1.00 88.12 172 ALA A CA 1
ATOM 1295 C C . ALA A 1 172 ? 5.561 -1.712 5.078 1.00 88.12 172 ALA A C 1
ATOM 1297 O O . ALA A 1 172 ? 5.095 -0.617 4.772 1.00 88.12 172 ALA A O 1
ATOM 1298 N N . VAL A 1 173 ? 4.922 -2.533 5.921 1.00 86.81 173 VAL A N 1
ATOM 1299 C CA . VAL A 1 173 ? 3.604 -2.203 6.507 1.00 86.81 173 VAL A CA 1
ATOM 1300 C C . VAL A 1 173 ? 3.650 -1.069 7.535 1.00 86.81 173 VAL A C 1
ATOM 1302 O O . VAL A 1 173 ? 2.620 -0.451 7.807 1.00 86.81 173 VAL A O 1
ATOM 1305 N N . LYS A 1 174 ? 4.825 -0.768 8.100 1.00 85.44 174 LYS A N 1
ATOM 1306 C CA . LYS A 1 174 ? 5.010 0.369 9.017 1.00 85.44 174 LYS A CA 1
ATOM 1307 C C . LYS A 1 174 ? 5.103 1.694 8.268 1.00 85.44 174 LYS A C 1
ATOM 1309 O O . LYS A 1 174 ? 4.787 2.734 8.841 1.00 85.44 174 LYS A O 1
ATOM 1314 N N . GLN A 1 175 ? 5.527 1.666 7.005 1.00 81.62 175 GLN A N 1
ATOM 1315 C CA . GLN A 1 175 ? 5.665 2.868 6.193 1.00 81.62 175 GLN A CA 1
ATOM 1316 C C . GLN A 1 175 ? 4.296 3.302 5.645 1.00 81.62 175 GLN A C 1
ATOM 1318 O O . GLN A 1 175 ? 3.567 2.491 5.062 1.00 81.62 175 GLN A O 1
ATOM 1323 N N . PRO A 1 176 ? 3.906 4.576 5.812 1.00 85.00 176 PRO A N 1
ATOM 1324 C CA . PRO A 1 176 ? 2.696 5.103 5.202 1.00 85.00 176 PRO A CA 1
ATOM 1325 C C . PRO A 1 176 ? 2.756 4.997 3.677 1.00 85.00 176 PRO A C 1
ATOM 1327 O O . PRO A 1 176 ? 3.771 5.310 3.057 1.00 85.00 176 PRO A O 1
ATOM 1330 N N . LEU A 1 177 ? 1.632 4.634 3.055 1.00 86.69 177 LEU A N 1
ATOM 1331 C CA . LEU A 1 177 ? 1.538 4.587 1.595 1.00 86.69 177 LEU A CA 1
ATOM 1332 C C . LEU A 1 177 ? 1.893 5.941 0.967 1.00 86.69 177 LEU A C 1
ATOM 1334 O O . LEU A 1 177 ? 2.657 5.982 0.011 1.00 86.69 177 LEU A O 1
ATOM 1338 N N . ALA A 1 178 ? 1.378 7.039 1.530 1.00 84.06 178 ALA A N 1
ATOM 1339 C CA . ALA A 1 178 ? 1.652 8.389 1.045 1.00 84.06 178 ALA A CA 1
ATOM 1340 C C . ALA A 1 178 ? 3.160 8.694 0.988 1.00 84.06 178 ALA A C 1
ATOM 1342 O O . ALA A 1 178 ? 3.641 9.253 0.006 1.00 84.06 178 ALA A O 1
ATOM 1343 N N . GLU A 1 179 ? 3.919 8.256 1.994 1.00 86.88 179 GLU A N 1
ATOM 1344 C CA . GLU A 1 179 ? 5.370 8.440 2.031 1.00 86.88 179 GLU A CA 1
ATOM 1345 C C . GLU A 1 179 ? 6.069 7.627 0.929 1.00 86.88 179 GLU A C 1
ATOM 1347 O O . GLU A 1 179 ? 6.946 8.141 0.233 1.00 86.88 179 GLU A O 1
ATOM 1352 N N . ASN A 1 180 ? 5.651 6.376 0.713 1.00 90.88 180 ASN A N 1
ATOM 1353 C CA . ASN A 1 180 ? 6.185 5.542 -0.366 1.00 90.88 180 ASN A CA 1
ATOM 1354 C C . ASN A 1 180 ? 5.869 6.114 -1.753 1.00 90.88 180 ASN A C 1
ATOM 1356 O O . ASN A 1 180 ? 6.747 6.155 -2.611 1.00 90.88 180 ASN A O 1
ATOM 1360 N N . LEU A 1 181 ? 4.650 6.613 -1.966 1.00 90.12 181 LEU A N 1
ATOM 1361 C CA . LEU A 1 181 ? 4.262 7.251 -3.225 1.00 90.12 181 LEU A CA 1
ATOM 1362 C C . LEU A 1 181 ? 5.075 8.527 -3.487 1.00 90.12 181 LEU A C 1
ATOM 1364 O O . LEU A 1 181 ? 5.529 8.741 -4.608 1.00 90.12 181 LEU A O 1
ATOM 1368 N N . GLN A 1 182 ? 5.341 9.336 -2.459 1.00 89.06 182 GLN A N 1
ATOM 1369 C CA . GLN A 1 182 ? 6.173 10.534 -2.598 1.00 89.06 182 GLN A CA 1
ATOM 1370 C C . GLN A 1 182 ? 7.641 10.203 -2.916 1.00 89.06 182 GLN A C 1
ATOM 1372 O O . GLN A 1 182 ? 8.277 10.863 -3.745 1.00 89.06 182 GLN A O 1
ATOM 1377 N N . LYS A 1 183 ? 8.191 9.154 -2.291 1.00 90.56 183 LYS A N 1
ATOM 1378 C CA . LYS A 1 183 ? 9.529 8.637 -2.624 1.00 90.56 183 LYS A CA 1
ATOM 1379 C C . LYS A 1 183 ? 9.586 8.140 -4.068 1.00 90.56 183 LYS A C 1
ATOM 1381 O O . LYS A 1 183 ? 10.555 8.433 -4.765 1.00 90.56 183 LYS A O 1
ATOM 1386 N N . LEU A 1 184 ? 8.549 7.435 -4.524 1.00 90.00 184 LEU A N 1
ATOM 1387 C CA . LEU A 1 184 ? 8.445 6.942 -5.899 1.00 90.00 184 LEU A CA 1
ATOM 1388 C C . LEU A 1 184 ? 8.398 8.097 -6.903 1.00 90.00 184 LEU A C 1
ATOM 1390 O O . LEU A 1 184 ? 9.124 8.078 -7.893 1.00 90.00 184 LEU A O 1
ATOM 1394 N N . GLU A 1 185 ? 7.616 9.138 -6.615 1.00 89.31 185 GLU A N 1
ATOM 1395 C CA . GLU A 1 185 ? 7.564 10.354 -7.427 1.00 89.31 185 GLU A CA 1
ATOM 1396 C C . GLU A 1 185 ? 8.940 11.015 -7.547 1.00 89.31 185 GLU A C 1
ATOM 1398 O O . GLU A 1 185 ? 9.404 11.311 -8.648 1.00 89.31 185 GLU A O 1
ATOM 1403 N N . THR A 1 186 ? 9.626 11.186 -6.415 1.00 89.62 186 THR A N 1
ATOM 1404 C CA . THR A 1 186 ? 10.965 11.787 -6.369 1.00 89.62 186 THR A CA 1
ATOM 1405 C C . THR A 1 186 ? 11.963 10.964 -7.190 1.00 89.62 186 THR A C 1
ATOM 1407 O O . THR A 1 186 ? 12.733 11.516 -7.977 1.00 89.62 186 THR A O 1
ATOM 1410 N N . ALA A 1 187 ? 11.918 9.635 -7.066 1.00 87.56 187 ALA A N 1
ATOM 1411 C CA . ALA A 1 187 ? 12.763 8.725 -7.835 1.00 87.56 187 ALA A CA 1
ATOM 1412 C C . ALA A 1 187 ? 12.438 8.749 -9.342 1.00 87.56 187 ALA A C 1
ATOM 1414 O O . ALA A 1 187 ? 13.336 8.640 -10.180 1.00 87.56 187 ALA A O 1
ATOM 1415 N N . ASN A 1 188 ? 11.168 8.932 -9.710 1.00 85.88 188 ASN A N 1
ATOM 1416 C CA . ASN A 1 188 ? 10.752 9.115 -11.097 1.00 85.88 188 ASN A CA 1
ATOM 1417 C C . ASN A 1 188 ? 11.271 10.433 -11.682 1.00 85.88 188 ASN A C 1
ATOM 1419 O O . ASN A 1 188 ? 11.771 10.423 -12.803 1.00 85.88 188 ASN A O 1
ATOM 1423 N N . GLN A 1 189 ? 11.236 11.534 -10.928 1.00 83.94 189 GLN A N 1
ATOM 1424 C CA . GLN A 1 189 ? 11.767 12.826 -11.378 1.00 83.94 189 GLN A CA 1
ATOM 1425 C C . GLN A 1 189 ? 13.294 12.805 -11.554 1.00 83.94 189 GLN A C 1
ATOM 1427 O O . GLN A 1 189 ? 13.809 13.349 -12.531 1.00 83.94 189 GLN A O 1
ATOM 1432 N N . GLN A 1 190 ? 14.025 12.137 -10.656 1.00 74.44 190 GLN A N 1
ATOM 1433 C CA . GLN A 1 190 ? 15.486 12.009 -10.752 1.00 74.44 190 GLN A CA 1
ATOM 1434 C C . GLN A 1 190 ? 15.937 11.206 -11.980 1.00 74.44 190 GLN A C 1
ATOM 1436 O O . GLN A 1 190 ? 16.988 11.495 -12.543 1.00 74.44 190 GLN A O 1
ATOM 1441 N N . ALA A 1 191 ? 15.137 10.240 -12.440 1.00 63.75 191 ALA A N 1
ATOM 1442 C CA . ALA A 1 191 ? 15.442 9.455 -13.637 1.00 63.75 191 ALA A CA 1
ATOM 1443 C C . ALA A 1 191 ? 15.286 10.241 -14.959 1.00 63.75 191 ALA A C 1
ATOM 1445 O O . ALA A 1 191 ? 15.765 9.779 -15.991 1.00 63.75 191 ALA A O 1
ATOM 1446 N N . VAL A 1 192 ? 14.616 11.402 -14.946 1.00 57.38 192 VAL A N 1
ATOM 1447 C CA . VAL A 1 192 ? 14.327 12.216 -16.146 1.00 57.38 192 VAL A CA 1
ATOM 1448 C C . VAL A 1 192 ? 15.352 13.342 -16.350 1.00 57.38 192 VAL A C 1
ATOM 1450 O O . VAL A 1 192 ? 15.342 13.993 -17.391 1.00 57.38 192 VAL A O 1
ATOM 1453 N N . GLN A 1 193 ? 16.283 13.566 -15.415 1.00 42.62 193 GLN A N 1
ATOM 1454 C CA . GLN A 1 193 ? 17.402 14.482 -15.651 1.00 42.62 193 GLN A CA 1
ATOM 1455 C C . GLN A 1 193 ? 18.466 13.781 -16.513 1.00 42.62 193 GLN A C 1
ATOM 1457 O O . GLN A 1 193 ? 19.076 12.813 -16.050 1.00 42.62 193 GLN A O 1
ATOM 1462 N N . PRO A 1 194 ? 18.722 14.238 -17.757 1.00 43.19 194 PRO A N 1
ATOM 1463 C CA . PRO A 1 194 ? 19.864 13.748 -18.510 1.00 43.19 194 PRO A CA 1
ATOM 1464 C C . PRO A 1 194 ? 21.143 14.147 -17.761 1.00 43.19 194 PRO A C 1
ATOM 1466 O O . PRO A 1 194 ? 21.184 15.244 -17.193 1.00 43.19 194 PRO A O 1
ATOM 1469 N N . PRO A 1 195 ? 22.208 13.327 -17.779 1.00 45.41 195 PRO A N 1
ATOM 1470 C CA . PRO A 1 195 ? 23.522 13.810 -17.390 1.00 45.41 195 PRO A CA 1
ATOM 1471 C C . PRO A 1 195 ? 23.875 14.965 -18.333 1.00 45.41 195 PRO A C 1
ATOM 1473 O O . PRO A 1 195 ? 24.171 14.752 -19.509 1.00 45.41 195 PRO A O 1
ATOM 1476 N N . ALA A 1 196 ? 23.779 16.201 -17.840 1.00 47.03 196 ALA A N 1
ATOM 1477 C CA . ALA A 1 196 ? 24.342 17.351 -18.522 1.00 47.03 196 ALA A CA 1
ATOM 1478 C C . ALA A 1 196 ? 25.833 17.055 -18.688 1.00 47.03 196 ALA A C 1
ATOM 1480 O O . ALA A 1 196 ? 26.567 16.893 -17.715 1.00 47.03 196 ALA A O 1
ATOM 1481 N N . GLN A 1 197 ? 26.215 16.861 -19.943 1.00 44.22 197 GLN A N 1
ATOM 1482 C CA . GLN A 1 197 ? 27.481 16.304 -20.367 1.00 44.22 197 GLN A CA 1
ATOM 1483 C C . GLN A 1 197 ? 28.659 17.065 -19.746 1.00 44.22 197 GLN A C 1
ATOM 1485 O O . GLN A 1 197 ? 28.894 18.232 -20.060 1.00 44.22 197 GLN A O 1
ATOM 1490 N N . GLU A 1 198 ? 29.477 16.352 -18.972 1.00 46.34 198 GLU A N 1
ATOM 1491 C CA . GLU A 1 198 ? 30.920 16.587 -18.858 1.00 46.34 198 GLU A CA 1
ATOM 1492 C C . GLU A 1 198 ? 31.578 16.337 -20.233 1.00 46.34 198 GLU A C 1
ATOM 1494 O O . GLU A 1 198 ? 32.383 15.434 -20.422 1.00 46.34 198 GLU A O 1
ATOM 1499 N N . ALA A 1 199 ? 31.205 17.119 -21.243 1.00 49.81 199 ALA A N 1
ATOM 1500 C CA . ALA A 1 199 ? 31.852 17.164 -22.548 1.00 49.81 199 ALA A CA 1
ATOM 1501 C C . ALA A 1 199 ? 32.445 18.561 -22.734 1.00 49.81 199 ALA A C 1
ATOM 1503 O O . ALA A 1 199 ? 31.982 19.358 -23.543 1.00 49.81 199 ALA A O 1
ATOM 1504 N N . SER A 1 200 ? 33.424 18.908 -21.898 1.00 47.66 200 SER A N 1
ATOM 1505 C CA . SER A 1 200 ? 34.315 20.060 -22.123 1.00 47.66 200 SER A CA 1
ATOM 1506 C C . SER A 1 200 ? 35.509 20.056 -21.161 1.00 47.66 200 SER A C 1
ATOM 1508 O O . SER A 1 200 ? 35.848 21.073 -20.571 1.00 47.66 200 SER A O 1
ATOM 1510 N N . ARG A 1 201 ? 36.185 18.909 -20.993 1.00 50.81 201 ARG A N 1
ATOM 1511 C CA . ARG A 1 201 ? 37.546 18.855 -20.415 1.00 50.81 201 ARG A CA 1
ATOM 1512 C C . ARG A 1 201 ? 38.393 17.759 -21.063 1.00 50.81 201 ARG A C 1
ATOM 1514 O O . ARG A 1 201 ? 38.924 16.890 -20.385 1.00 50.81 201 ARG A O 1
ATOM 1521 N N . SER A 1 202 ? 38.503 17.780 -22.386 1.00 49.91 202 SER A N 1
ATOM 1522 C CA . SER A 1 202 ? 39.401 16.865 -23.103 1.00 49.91 202 SER A CA 1
ATOM 1523 C C . SER A 1 202 ? 39.806 17.380 -24.487 1.00 49.91 202 SER A C 1
ATOM 1525 O O . SER A 1 202 ? 39.764 16.637 -25.454 1.00 49.91 202 SER A O 1
ATOM 1527 N N . ILE A 1 203 ? 40.246 18.637 -24.589 1.00 49.94 203 ILE A N 1
ATOM 1528 C CA . ILE A 1 203 ? 41.326 19.019 -25.515 1.00 49.94 203 ILE A CA 1
ATOM 1529 C C . ILE A 1 203 ? 42.150 20.092 -24.793 1.00 49.94 203 ILE A C 1
ATOM 1531 O O . ILE A 1 203 ? 41.731 21.239 -24.738 1.00 49.94 203 ILE A O 1
ATOM 1535 N N . ASP A 1 204 ? 43.231 19.693 -24.126 1.00 42.03 204 ASP A N 1
ATOM 1536 C CA . ASP A 1 204 ? 44.585 20.169 -24.447 1.00 42.03 204 ASP A CA 1
ATOM 1537 C C . ASP A 1 204 ? 45.575 19.455 -23.515 1.00 42.03 204 ASP A C 1
ATOM 1539 O O . ASP A 1 204 ? 45.739 19.784 -22.341 1.00 42.03 204 ASP A O 1
ATOM 1543 N N . GLN A 1 205 ? 46.174 18.384 -24.026 1.00 44.88 205 GLN A N 1
ATOM 1544 C CA . GLN A 1 205 ? 47.294 17.706 -23.390 1.00 44.88 205 GLN A CA 1
ATOM 1545 C C . GLN A 1 205 ? 48.333 17.465 -24.489 1.00 44.88 205 GLN A C 1
ATOM 1547 O O . GLN A 1 205 ? 48.201 16.496 -25.236 1.00 44.88 205 GLN A O 1
ATOM 1552 N N . PRO A 1 206 ? 49.350 18.328 -24.652 1.00 47.53 206 PRO A N 1
ATOM 1553 C CA . PRO A 1 206 ? 50.526 17.964 -25.418 1.00 47.53 206 PRO A CA 1
ATOM 1554 C C . PRO A 1 206 ? 51.431 17.129 -24.510 1.00 47.53 206 PRO A C 1
ATOM 1556 O O . PRO A 1 206 ? 52.022 17.627 -23.551 1.00 47.53 206 PRO A O 1
ATOM 1559 N N . SER A 1 207 ? 51.504 15.834 -24.804 1.00 47.78 207 SER A N 1
ATOM 1560 C CA . SER A 1 207 ? 52.344 14.881 -24.089 1.00 47.78 207 SER A CA 1
ATOM 1561 C C . SER A 1 207 ? 53.512 14.430 -24.975 1.00 47.78 207 SER A C 1
ATOM 1563 O O . SER A 1 207 ? 53.298 14.012 -26.110 1.00 47.78 207 SER A O 1
ATOM 1565 N N . HIS A 1 208 ? 54.711 14.452 -24.375 1.00 43.81 208 HIS A N 1
ATOM 1566 C CA . HIS A 1 208 ? 55.992 13.840 -24.789 1.00 43.81 208 HIS A CA 1
ATOM 1567 C C . HIS A 1 208 ? 56.745 14.541 -25.945 1.00 43.81 208 HIS A C 1
ATOM 1569 O O . HIS A 1 208 ? 56.165 14.921 -26.945 1.00 43.81 208 HIS A O 1
ATOM 1575 N N . GLY A 1 209 ? 58.061 14.768 -25.925 1.00 40.97 209 GLY A N 1
ATOM 1576 C CA . GLY A 1 209 ? 59.136 14.221 -25.104 1.00 40.97 209 GLY A CA 1
ATOM 1577 C C . GLY A 1 209 ? 60.306 13.793 -26.008 1.00 40.97 209 GLY A C 1
ATOM 1578 O O . GLY A 1 209 ? 60.153 12.866 -26.787 1.00 40.97 209 GLY A O 1
ATOM 1579 N N . ALA A 1 210 ? 61.460 14.445 -25.822 1.00 47.28 210 ALA A N 1
ATOM 1580 C CA . ALA A 1 210 ? 62.835 13.970 -26.058 1.00 47.28 210 ALA A CA 1
ATOM 1581 C C . ALA A 1 210 ? 63.444 13.812 -27.486 1.00 47.28 210 ALA A C 1
ATOM 1583 O O . ALA A 1 210 ? 63.078 12.942 -28.262 1.00 47.28 210 ALA A O 1
ATOM 1584 N N . LEU A 1 211 ? 64.545 14.572 -27.661 1.00 44.53 211 LEU A N 1
ATOM 1585 C CA . LEU A 1 211 ? 65.873 14.237 -28.228 1.00 44.53 211 LEU A CA 1
ATOM 1586 C C . LEU A 1 211 ? 66.077 13.853 -29.716 1.00 44.53 211 LEU A C 1
ATOM 1588 O O . LEU A 1 211 ? 65.696 12.772 -30.147 1.00 44.53 211 LEU A O 1
ATOM 1592 N N . GLY A 1 212 ? 66.976 14.607 -30.382 1.00 39.72 212 GLY A N 1
ATOM 1593 C CA . GLY A 1 212 ? 68.104 14.003 -31.118 1.00 39.72 212 GLY A CA 1
ATOM 1594 C C . GLY A 1 212 ? 68.554 14.630 -32.453 1.00 39.72 212 GLY A C 1
ATOM 1595 O O . GLY A 1 212 ? 67.852 14.478 -33.438 1.00 39.72 212 GLY A O 1
ATOM 1596 N N . LEU A 1 213 ? 69.796 15.158 -32.471 1.00 41.41 213 LEU A N 1
ATOM 1597 C CA . LEU A 1 213 ? 70.772 15.278 -33.590 1.00 41.41 213 LEU A CA 1
ATOM 1598 C C . LEU A 1 213 ? 70.339 16.073 -34.856 1.00 41.41 213 LEU A C 1
ATOM 1600 O O . LEU A 1 213 ? 69.387 15.710 -35.531 1.00 41.41 213 LEU A O 1
ATOM 1604 N N . ARG A 1 214 ? 71.030 17.135 -35.290 1.00 38.78 214 ARG A N 1
ATOM 1605 C CA . ARG A 1 214 ? 72.424 17.229 -35.763 1.00 38.78 214 ARG A CA 1
ATOM 1606 C C . ARG A 1 214 ? 72.820 18.693 -35.953 1.00 38.78 214 ARG A C 1
ATOM 1608 O O . ARG A 1 214 ? 71.916 19.486 -36.289 1.00 38.78 214 ARG A O 1
#

InterPro domains:
  IPR046519 X-Tfes, XVIPCD [PF20410] (84-185)

Secondary structure (DSSP, 8-state):
-HHHHHHHTTTS--BTTTBSHHHHHHHHHHTTTPPPPP---TTS---TTTTPPP-TT---SSTTSSSSS--S--SSPPPPHHHHHHHHT-HHHHHHHHHHHHH-GGGSS-SSHHHHHHHHHHHHHHHHHSSSPPS---EEEE-TTTSEEEEEEEETTEEEEEEEEEEEHHHHTTS-HHHHHHHHHHHHHHTTS------SS-S-----------

Sequence (214 aa):
MVANARSKDDKYPYDPLLQNSNTLADSVLRDVGLQEPKNDGVLGHWAPASGRQLDESVQPAVPGLGNSGRAFSAGGAPLDPQQEARLRDDPLFKQALAGLDKLGPDAGVYTNQQDKERIAGALAVQAKLNRPPLPEIQEVVPSQTNGNVFATYKNPGNDMDLLRTHVDKGEAVKQPLAENLQKLETANQQAVQPPAQEASRSIDQPSHGALGLR

pLDDT: mean 79.52, std 16.67, range [38.78, 96.62]